Protein AF-A0A523WMG2-F1 (afdb_monomer)

pLDDT: mean 96.38, std 3.24, range [67.12, 98.81]

Nearest PDB structures (foldseek):
  2yxo-assembly1_B  TM=8.492E-01  e=4.532E-15  Thermus thermophilus
  4gyf-assembly1_A  TM=8.438E-01  e=9.012E-12  Lactococcus lactis subsp. lactis Il1403
  3dcp-assembly2_B  TM=7.959E-01  e=4.423E-10  Listeria monocytogenes serotype 4b str. H7858
  7jma-assembly1_A  TM=4.777E-01  e=1.625E-01  Me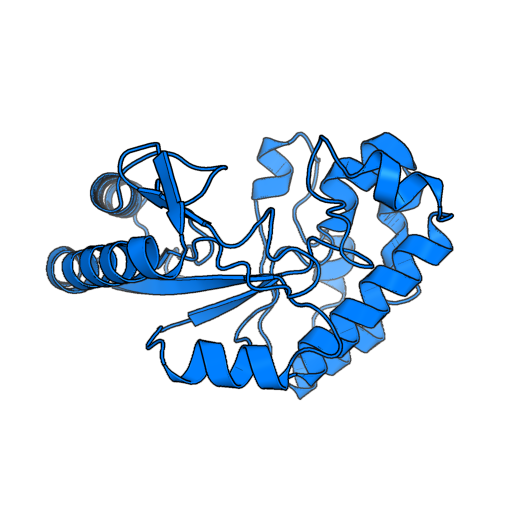thanothermobacter thermautotrophicus
  6y1x-assembly2_B  TM=4.225E-01  e=3.726E-01  Methanothrix thermoacetophila PT

Secondary structure (DSSP, 8-state):
---EEEEE--TTSTT--S-HHHHHHHHHHHT-SEEEEEEE----GGGTTTS-EEEETTEEEEHHHHHHHHHHHHHHHHHHHHTTT-EEEEEEEEE--TT-HHHHHHHHHT---SEEEEE--EETTEESSSTTTHHHHHTT--HHHHHHHHHHHHHHHHHTT--SEES-TTTTHHHHHHHHGGGGGGTTTTTHHHHHHHHHHTT-EE--BTHHHHTT-SS-BS-HHHHTT--

Radius of gyration: 17.49 Å; Cα contacts (8 Å, |Δi|>4): 383; chains: 1; bounding box: 43×38×43 Å

Structure (mmCIF, N/CA/C/O backbone):
data_AF-A0A523WMG2-F1
#
_entry.id   AF-A0A523WMG2-F1
#
loop_
_atom_site.group_PDB
_atom_site.id
_atom_site.type_symbol
_atom_site.label_atom_id
_atom_site.label_alt_id
_atom_site.label_comp_id
_atom_site.label_asym_id
_atom_site.label_entity_id
_atom_site.label_seq_id
_atom_site.pdbx_PDB_ins_code
_atom_site.Cartn_x
_atom_site.Cartn_y
_atom_site.Cartn_z
_atom_site.occupancy
_atom_site.B_iso_or_equiv
_atom_site.auth_seq_id
_atom_site.auth_comp_id
_atom_site.auth_asym_id
_atom_site.auth_atom_id
_atom_site.pdbx_PDB_model_num
ATOM 1 N N . MET A 1 1 ? -23.879 -7.488 -1.776 1.00 67.12 1 MET A N 1
ATOM 2 C CA . MET A 1 1 ? -22.437 -7.383 -1.505 1.00 67.12 1 MET A CA 1
ATOM 3 C C . MET A 1 1 ? -22.286 -6.140 -0.669 1.00 67.12 1 MET A C 1
ATOM 5 O O . MET A 1 1 ? -22.784 -5.100 -1.091 1.00 67.12 1 MET A O 1
ATOM 9 N N . ASP A 1 2 ? -21.757 -6.283 0.536 1.00 86.12 2 ASP A N 1
ATOM 10 C CA . ASP A 1 2 ? -21.517 -5.131 1.395 1.00 86.12 2 ASP A CA 1
ATOM 11 C C . ASP A 1 2 ? -20.395 -4.283 0.789 1.00 86.12 2 ASP A C 1
ATOM 13 O O . ASP A 1 2 ? -19.455 -4.819 0.200 1.00 86.12 2 ASP A O 1
ATOM 17 N N . LEU A 1 3 ? -20.540 -2.959 0.848 1.00 94.12 3 LEU A N 1
ATOM 18 C CA . LEU A 1 3 ? -19.530 -2.043 0.331 1.00 94.12 3 LEU A CA 1
ATOM 19 C C . LEU A 1 3 ? -18.452 -1.864 1.407 1.00 94.12 3 LEU A C 1
ATOM 21 O O . LEU A 1 3 ? -18.779 -1.513 2.544 1.00 94.12 3 LEU A O 1
ATOM 25 N N . ILE A 1 4 ? -17.195 -2.109 1.040 1.00 97.25 4 ILE A N 1
ATOM 26 C CA . ILE A 1 4 ? -16.041 -2.076 1.946 1.00 97.25 4 ILE A CA 1
ATOM 27 C C . ILE A 1 4 ? -14.886 -1.277 1.332 1.00 97.25 4 ILE A C 1
ATOM 29 O O . ILE A 1 4 ? -14.795 -1.178 0.106 1.00 97.25 4 ILE A O 1
ATOM 33 N N . ASP A 1 5 ? -14.011 -0.721 2.171 1.00 98.00 5 ASP A N 1
ATOM 34 C CA . ASP A 1 5 ? -12.810 0.009 1.740 1.00 98.00 5 ASP A CA 1
ATOM 35 C C . ASP A 1 5 ? -11.629 -0.289 2.675 1.00 98.00 5 ASP A C 1
ATOM 37 O O . ASP A 1 5 ? -11.667 0.042 3.857 1.00 98.00 5 ASP A O 1
ATOM 41 N N . TYR A 1 6 ? -10.597 -0.947 2.149 1.00 98.31 6 TYR A N 1
ATOM 42 C CA . TYR A 1 6 ? -9.465 -1.456 2.930 1.00 98.31 6 TYR A CA 1
ATOM 43 C C . TYR A 1 6 ? -8.170 -0.670 2.726 1.00 98.31 6 TYR A C 1
ATOM 45 O O . TYR A 1 6 ? -7.118 -1.113 3.178 1.00 98.31 6 TYR A O 1
ATOM 53 N N . HIS A 1 7 ? -8.230 0.473 2.039 1.00 98.25 7 HIS A N 1
ATOM 54 C CA . HIS A 1 7 ? -7.051 1.298 1.821 1.00 98.25 7 HIS A CA 1
ATOM 55 C C . HIS A 1 7 ? -7.358 2.776 2.073 1.00 98.25 7 HIS A C 1
ATOM 57 O O . HIS A 1 7 ? -7.507 3.588 1.152 1.00 98.25 7 HIS A O 1
ATOM 63 N N . ILE A 1 8 ? -7.425 3.133 3.358 1.00 98.19 8 ILE A N 1
ATOM 64 C CA . ILE A 1 8 ? -7.700 4.496 3.814 1.00 98.19 8 ILE A CA 1
ATOM 65 C C . ILE A 1 8 ? -6.540 5.016 4.655 1.00 98.19 8 ILE A C 1
ATOM 67 O O . ILE A 1 8 ? -6.187 4.453 5.690 1.00 98.19 8 ILE A O 1
ATOM 71 N N . HIS A 1 9 ? -6.023 6.174 4.256 1.00 97.50 9 HIS A N 1
ATOM 72 C CA . HIS A 1 9 ? -5.062 6.947 5.033 1.00 97.50 9 HIS A CA 1
ATOM 73 C C . HIS A 1 9 ? -5.803 8.050 5.805 1.00 97.50 9 HIS A C 1
ATOM 75 O O . HIS A 1 9 ? -6.356 8.956 5.172 1.00 97.50 9 HIS A O 1
ATOM 81 N N . PRO A 1 10 ? -5.855 8.006 7.151 1.00 96.50 10 PRO A N 1
ATOM 82 C CA . PRO A 1 10 ? -6.297 9.146 7.947 1.00 96.50 10 PRO A CA 1
ATOM 83 C C . PRO A 1 10 ? -5.183 10.206 8.005 1.00 96.50 10 PRO A C 1
ATOM 85 O O . PRO A 1 10 ? -4.117 10.037 7.417 1.00 96.50 10 PRO A O 1
ATOM 88 N N . GLY A 1 11 ? -5.379 11.298 8.748 1.00 97.31 11 GLY A N 1
ATOM 89 C CA . GLY A 1 11 ? -4.390 12.375 8.939 1.00 97.31 11 GLY A CA 1
ATOM 90 C C . GLY A 1 11 ? -3.072 11.978 9.626 1.00 97.31 11 GLY A C 1
ATOM 91 O O . GLY A 1 11 ? -2.357 12.861 10.091 1.00 97.31 11 GLY A O 1
ATOM 92 N N . TYR A 1 12 ? -2.776 10.678 9.686 1.00 97.75 12 TYR A N 1
ATOM 93 C CA . TYR A 1 12 ? -1.527 10.074 10.126 1.00 97.75 12 TYR A CA 1
ATOM 94 C C . TYR A 1 12 ? -0.497 9.887 8.995 1.00 97.75 12 TYR A C 1
ATOM 96 O O . TYR A 1 12 ? 0.673 9.625 9.264 1.00 97.75 12 TYR A O 1
ATOM 104 N N . SER A 1 13 ? -0.892 10.108 7.738 1.00 94.56 13 SER A N 1
ATOM 105 C CA . SER A 1 13 ? -0.004 10.066 6.570 1.00 94.56 13 SER A CA 1
ATOM 106 C C . SER A 1 13 ? 0.335 11.464 6.032 1.00 94.56 13 SER A C 1
ATOM 108 O O . SER A 1 13 ? -0.480 12.385 6.092 1.00 94.56 13 SER A O 1
ATOM 110 N N . LEU A 1 14 ? 1.522 11.614 5.425 1.00 93.50 14 LEU A N 1
ATOM 111 C CA . LEU A 1 14 ? 1.939 12.828 4.709 1.00 93.50 14 LEU A CA 1
ATOM 112 C C . LEU A 1 14 ? 1.026 13.164 3.517 1.00 93.50 14 LEU A C 1
ATOM 114 O O . LEU A 1 14 ? 0.905 14.332 3.143 1.00 93.50 14 LEU A O 1
ATOM 118 N N . ASP A 1 15 ? 0.418 12.155 2.892 1.00 91.44 15 ASP A N 1
ATOM 119 C CA . ASP A 1 15 ? -0.423 12.314 1.703 1.00 91.44 15 ASP A CA 1
ATOM 120 C C . ASP A 1 15 ? -1.930 12.363 2.002 1.00 91.44 15 ASP A C 1
ATOM 122 O O . ASP A 1 15 ? -2.743 12.393 1.072 1.00 91.44 15 ASP A O 1
ATOM 126 N N . ALA A 1 16 ? -2.301 12.455 3.283 1.00 94.12 16 ALA A N 1
ATOM 127 C CA . ALA A 1 16 ? -3.684 12.475 3.732 1.00 94.12 16 ALA A CA 1
ATOM 128 C C . ALA A 1 16 ? -3.966 13.561 4.779 1.00 94.12 16 ALA A C 1
ATOM 130 O O . ALA A 1 16 ? -3.085 14.128 5.418 1.00 94.12 16 ALA A O 1
ATOM 131 N N . THR A 1 17 ? -5.251 13.874 4.938 1.00 94.31 17 THR A N 1
ATOM 132 C CA . THR A 1 17 ? -5.767 14.778 5.974 1.00 94.31 17 THR A CA 1
ATOM 133 C C . THR A 1 17 ? -7.112 14.251 6.468 1.00 94.31 17 THR A C 1
ATOM 135 O O . THR A 1 17 ? -7.743 13.436 5.797 1.00 94.31 17 THR A O 1
ATOM 138 N N . GLY A 1 18 ? -7.572 14.751 7.615 1.00 95.75 18 GLY A N 1
ATOM 139 C CA . GLY A 1 18 ? -8.857 14.373 8.208 1.00 95.75 18 GLY A CA 1
ATOM 140 C C . GLY A 1 18 ? -8.708 13.393 9.371 1.00 95.75 18 GLY A C 1
ATOM 141 O O . GLY A 1 18 ? -7.763 12.611 9.429 1.00 95.75 18 GLY A O 1
ATOM 142 N N . SER A 1 19 ? -9.632 13.465 10.326 1.00 97.75 19 SER A N 1
ATOM 143 C CA . SER A 1 19 ? -9.626 12.591 11.501 1.00 97.75 19 SER A CA 1
ATOM 144 C C . SER A 1 19 ? -10.250 11.232 11.191 1.00 97.75 19 SER A C 1
ATOM 146 O O . SER A 1 19 ? -11.123 11.124 10.328 1.00 97.75 19 SER A O 1
ATOM 148 N N . ILE A 1 20 ? -9.864 10.209 11.956 1.00 98.38 20 ILE A N 1
ATOM 149 C CA . ILE A 1 20 ? -10.506 8.885 11.935 1.00 98.38 20 ILE A CA 1
ATOM 150 C C . ILE A 1 20 ? -12.029 9.018 12.099 1.00 98.38 20 ILE A C 1
ATOM 152 O O . ILE A 1 20 ? -12.789 8.422 11.340 1.00 98.38 20 ILE A O 1
ATOM 156 N N . GLU A 1 21 ? -12.487 9.883 13.013 1.00 98.25 21 GLU A N 1
ATOM 157 C CA . GLU A 1 21 ? -13.915 10.155 13.212 1.00 98.25 21 GLU A CA 1
ATOM 158 C C . GLU A 1 21 ? -14.591 10.664 11.930 1.00 98.25 21 GLU A C 1
ATOM 160 O O . GLU A 1 21 ? -15.661 10.178 11.565 1.00 98.25 21 GLU A O 1
ATOM 165 N N . ALA A 1 22 ? -13.966 11.606 11.217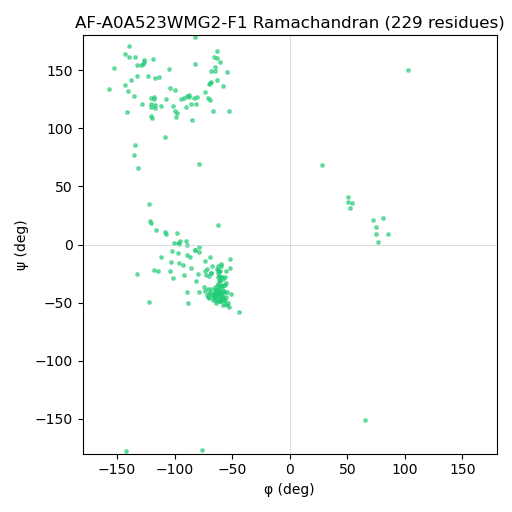 1.00 98.25 22 ALA A N 1
ATOM 166 C CA . ALA A 1 22 ? -14.518 12.148 9.980 1.00 98.25 22 ALA A CA 1
ATOM 167 C C . ALA A 1 22 ? -14.642 11.073 8.888 1.00 98.25 22 ALA A C 1
ATOM 169 O O . ALA A 1 22 ? -15.666 11.021 8.203 1.00 98.25 22 ALA A O 1
ATOM 170 N N . PHE A 1 23 ? -13.644 10.192 8.762 1.00 98.50 23 PHE A N 1
ATOM 171 C CA . PHE A 1 23 ? -13.698 9.059 7.835 1.00 98.50 23 PHE A CA 1
ATOM 172 C C . PHE A 1 23 ? -14.811 8.070 8.197 1.00 98.50 23 PHE A C 1
ATOM 174 O O . PHE A 1 23 ? -15.587 7.700 7.318 1.00 98.50 23 PHE A O 1
ATOM 181 N N . CYS A 1 24 ? -14.965 7.700 9.472 1.00 98.69 24 CYS A N 1
ATOM 182 C CA . CYS A 1 24 ? -16.042 6.805 9.905 1.00 98.69 24 CYS A CA 1
ATOM 183 C C . CYS A 1 24 ? -17.439 7.400 9.648 1.00 98.69 24 CYS A C 1
ATOM 185 O O . CYS A 1 24 ? -18.338 6.713 9.162 1.00 98.69 24 CYS A O 1
ATOM 187 N N . GLN A 1 25 ? -17.630 8.696 9.920 1.00 98.38 25 GLN A N 1
ATOM 188 C CA . GLN A 1 25 ? -18.893 9.383 9.625 1.00 98.38 25 GLN A CA 1
ATOM 189 C C . GLN A 1 25 ? -19.192 9.413 8.124 1.00 98.38 25 GLN A C 1
ATOM 191 O O . GLN A 1 25 ? -20.340 9.240 7.713 1.00 98.38 25 GLN A O 1
ATOM 196 N N . GLU A 1 26 ? -18.177 9.631 7.288 1.00 98.31 26 GLU A N 1
ATOM 197 C CA . GLU A 1 26 ? -18.346 9.589 5.837 1.00 98.31 26 GLU A CA 1
ATOM 198 C C . GLU A 1 26 ? -18.640 8.168 5.340 1.00 98.31 26 GLU A C 1
ATOM 200 O O . GLU A 1 26 ? -19.497 7.989 4.476 1.00 98.31 26 GLU A O 1
ATOM 205 N N . ALA A 1 27 ? -18.008 7.151 5.927 1.00 98.25 27 ALA A N 1
ATOM 206 C CA . ALA A 1 27 ? -18.261 5.753 5.607 1.00 98.25 27 ALA A CA 1
ATOM 207 C C . ALA A 1 27 ? -19.724 5.363 5.867 1.00 98.25 27 ALA A C 1
ATOM 209 O O . ALA A 1 27 ? -20.386 4.835 4.969 1.00 98.25 27 ALA A O 1
ATOM 210 N N . LEU A 1 28 ? -20.270 5.734 7.031 1.00 98.00 28 LEU A N 1
ATOM 211 C CA . LEU A 1 28 ? -21.689 5.549 7.350 1.00 98.00 28 LEU A CA 1
ATOM 212 C C . LEU A 1 28 ? -22.608 6.242 6.335 1.00 98.00 28 LEU A C 1
ATOM 214 O O . LEU A 1 28 ? -23.559 5.633 5.846 1.00 98.00 28 LEU A O 1
ATOM 218 N N . LYS A 1 29 ? -22.313 7.497 5.964 1.00 97.94 29 LYS A N 1
ATOM 219 C CA . LYS A 1 29 ? -23.099 8.244 4.960 1.00 97.94 29 LYS A CA 1
ATOM 220 C C . LYS A 1 29 ? -23.080 7.579 3.587 1.00 97.94 29 LYS A C 1
ATOM 222 O O . LYS A 1 29 ? -24.086 7.615 2.881 1.00 97.94 29 LYS A O 1
ATOM 227 N N . LYS A 1 30 ? -21.948 6.986 3.202 1.00 97.00 30 LYS A N 1
ATOM 228 C CA . LYS A 1 30 ? -21.797 6.237 1.947 1.00 97.00 30 LYS A CA 1
ATOM 229 C C . LYS A 1 30 ? -22.382 4.823 2.012 1.00 97.00 30 LYS A C 1
ATOM 231 O O . LYS A 1 30 ? -22.426 4.151 0.986 1.00 97.00 30 LYS A O 1
ATOM 236 N N . GLY A 1 31 ? -22.838 4.380 3.185 1.00 96.94 31 GLY A N 1
ATOM 237 C CA . GLY A 1 31 ? -23.370 3.037 3.393 1.00 96.94 31 GLY A CA 1
ATOM 238 C C . GLY A 1 31 ? -22.301 1.942 3.392 1.00 96.94 31 GLY A C 1
ATOM 239 O O . GLY A 1 31 ? -22.644 0.783 3.153 1.00 96.94 31 GLY A O 1
ATOM 240 N N . LEU A 1 32 ? -21.031 2.292 3.644 1.00 98.12 32 LEU A N 1
ATOM 241 C CA . LEU A 1 32 ? -19.967 1.313 3.868 1.00 98.12 32 LEU A CA 1
ATOM 242 C C . LEU A 1 32 ? -20.270 0.504 5.132 1.00 98.12 32 LEU A C 1
ATOM 244 O O . LEU A 1 32 ? -20.774 1.043 6.119 1.00 98.12 32 LEU A O 1
ATOM 248 N N . LYS A 1 33 ? -19.976 -0.795 5.083 1.00 97.88 33 LYS A N 1
ATOM 249 C CA . LYS A 1 33 ? -20.165 -1.719 6.211 1.00 97.88 33 LYS A CA 1
ATOM 250 C C . LYS A 1 33 ? -18.879 -2.029 6.943 1.00 97.88 33 LYS A C 1
ATOM 252 O O . LYS A 1 33 ? -18.924 -2.269 8.145 1.00 97.88 33 LYS A O 1
ATOM 257 N N . GLU A 1 34 ? -17.760 -1.971 6.236 1.00 98.50 34 GLU A N 1
ATOM 258 C CA . GLU A 1 34 ? -16.446 -2.217 6.802 1.00 98.50 34 GLU A CA 1
ATOM 259 C C . GLU A 1 34 ? -15.413 -1.291 6.167 1.00 98.50 34 GLU A C 1
ATOM 261 O O . GLU A 1 34 ? -15.431 -1.065 4.954 1.00 98.50 34 GLU A O 1
ATOM 266 N N . ILE A 1 35 ? -14.534 -0.737 6.996 1.00 98.69 35 ILE A N 1
ATOM 267 C CA . ILE A 1 35 ? -13.396 0.061 6.551 1.00 98.69 35 ILE A CA 1
ATOM 268 C C . ILE A 1 35 ? -12.122 -0.371 7.268 1.00 98.69 35 ILE A C 1
ATOM 270 O O . ILE A 1 35 ? -12.173 -0.690 8.452 1.00 98.69 35 ILE A O 1
ATOM 274 N N . CYS A 1 36 ? -10.980 -0.323 6.587 1.00 98.75 36 CYS A N 1
ATOM 275 C CA . CYS A 1 36 ? -9.664 -0.493 7.197 1.00 98.75 36 CYS A CA 1
ATOM 276 C C . CYS A 1 36 ? -8.839 0.777 7.018 1.00 98.75 36 CYS A C 1
ATOM 278 O O . CYS A 1 36 ? -8.648 1.258 5.898 1.00 98.75 36 CYS A O 1
ATOM 280 N N . PHE A 1 37 ? -8.346 1.321 8.129 1.00 98.81 37 PHE A N 1
ATOM 281 C CA . PHE A 1 37 ? -7.296 2.327 8.063 1.00 98.81 37 PHE A CA 1
ATOM 282 C C . PHE A 1 37 ? -5.966 1.607 7.869 1.00 98.81 37 PHE A C 1
ATOM 284 O O . PHE A 1 37 ? -5.640 0.740 8.667 1.00 98.81 37 PHE A O 1
ATOM 291 N N . THR A 1 38 ? -5.204 1.988 6.850 1.00 98.50 38 THR A N 1
ATOM 292 C CA . THR A 1 38 ? -3.901 1.403 6.505 1.00 98.50 38 THR A CA 1
ATOM 293 C C . THR A 1 38 ? -2.906 2.533 6.273 1.00 98.50 38 THR A C 1
ATOM 295 O O . THR A 1 38 ? -2.490 2.788 5.147 1.00 98.50 38 THR A O 1
ATOM 298 N N . THR A 1 39 ? -2.594 3.288 7.330 1.00 97.56 39 THR A N 1
ATOM 299 C CA . THR A 1 39 ? -1.626 4.393 7.217 1.00 97.56 39 THR A CA 1
ATOM 300 C C . THR A 1 39 ? -0.234 3.853 6.882 1.00 97.56 39 THR A C 1
ATOM 302 O O . THR A 1 39 ? 0.077 2.719 7.256 1.00 97.56 39 THR A O 1
ATOM 305 N N . HIS A 1 40 ? 0.605 4.658 6.222 1.00 97.69 40 HIS A N 1
ATOM 306 C CA . HIS A 1 40 ? 1.990 4.261 5.932 1.00 97.69 40 HIS A CA 1
ATOM 307 C C . HIS A 1 40 ? 2.766 3.928 7.209 1.00 97.69 40 HIS A C 1
ATOM 309 O O . HIS A 1 40 ? 2.698 4.654 8.208 1.00 97.69 40 HIS A O 1
ATOM 315 N N . PHE A 1 41 ? 3.525 2.841 7.140 1.00 97.19 41 PHE A N 1
ATOM 316 C CA . PHE A 1 41 ? 4.481 2.392 8.138 1.00 97.19 41 PHE A CA 1
ATOM 317 C C . PHE A 1 41 ? 5.776 1.984 7.432 1.00 97.19 41 PHE A C 1
ATOM 319 O O . PHE A 1 41 ? 5.993 0.821 7.088 1.00 97.19 41 PHE A O 1
ATOM 326 N N . ASP A 1 42 ? 6.630 2.976 7.194 1.00 94.69 42 ASP A N 1
ATOM 327 C CA . ASP A 1 42 ? 7.834 2.820 6.384 1.00 94.69 42 ASP A CA 1
ATOM 328 C C . ASP A 1 42 ? 9.072 2.616 7.257 1.00 94.69 42 ASP A C 1
ATOM 330 O O . ASP A 1 42 ? 9.569 3.536 7.914 1.00 94.69 42 ASP A O 1
ATOM 334 N N . THR A 1 43 ? 9.609 1.397 7.238 1.00 93.75 43 THR A N 1
ATOM 335 C CA . THR A 1 43 ? 10.789 1.022 8.031 1.00 93.75 43 THR A CA 1
ATOM 336 C C . THR A 1 43 ? 11.958 0.531 7.183 1.00 93.75 43 THR A C 1
ATOM 338 O O . THR A 1 43 ? 12.866 -0.092 7.726 1.00 93.75 43 THR A O 1
ATOM 341 N N . ASP A 1 44 ? 11.986 0.817 5.871 1.00 94.12 44 ASP A N 1
ATOM 342 C CA . ASP A 1 44 ? 13.114 0.453 4.998 1.00 94.12 44 ASP A CA 1
ATOM 343 C C . ASP A 1 44 ? 14.440 0.978 5.597 1.00 94.12 44 ASP A C 1
ATOM 345 O O . ASP A 1 44 ? 14.666 2.199 5.647 1.00 94.12 44 ASP A O 1
ATOM 349 N N . PRO A 1 45 ? 15.377 0.094 5.999 1.00 92.75 45 PRO A N 1
ATOM 350 C CA . PRO A 1 45 ? 16.630 0.508 6.632 1.00 92.75 45 PRO A CA 1
ATOM 351 C C . PRO A 1 45 ? 17.496 1.417 5.748 1.00 92.75 45 PRO A C 1
ATOM 353 O O . PRO A 1 45 ? 18.299 2.217 6.247 1.00 92.75 45 PRO A O 1
ATOM 356 N N . ARG A 1 46 ? 17.311 1.358 4.422 1.00 95.00 46 ARG A N 1
ATOM 357 C CA . ARG A 1 46 ? 17.982 2.228 3.440 1.00 95.00 46 ARG A CA 1
ATOM 358 C C . ARG A 1 46 ? 17.456 3.664 3.491 1.00 95.00 46 ARG A C 1
ATOM 360 O O . ARG A 1 46 ? 18.161 4.581 3.065 1.00 95.00 46 ARG A O 1
ATOM 367 N N . ARG A 1 47 ? 16.254 3.869 4.036 1.00 94.75 47 ARG A N 1
ATOM 368 C CA . ARG A 1 47 ? 15.528 5.148 4.096 1.00 94.75 47 ARG A CA 1
ATOM 369 C C . ARG A 1 47 ? 15.294 5.656 5.520 1.00 94.75 47 ARG A C 1
ATOM 371 O O . ARG A 1 47 ? 14.640 6.677 5.706 1.00 94.75 47 ARG A O 1
ATOM 378 N N . LYS A 1 48 ? 15.966 5.071 6.518 1.00 93.31 48 LYS A N 1
ATOM 379 C CA . LYS A 1 48 ? 15.873 5.407 7.957 1.00 93.31 48 LYS A CA 1
ATOM 380 C C . LYS A 1 48 ?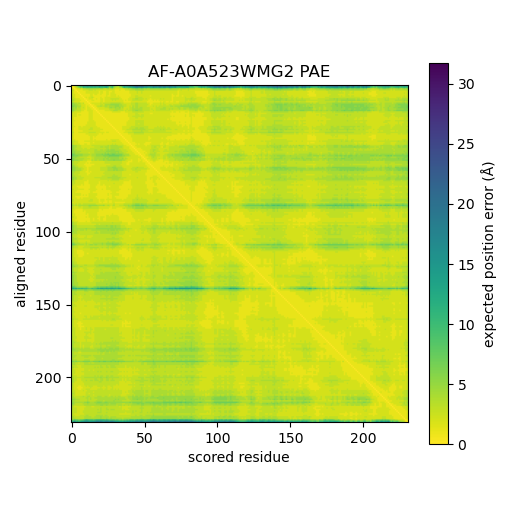 16.059 6.878 8.372 1.00 93.31 48 LYS A C 1
ATOM 382 O O . LYS A 1 48 ? 15.863 7.219 9.529 1.00 93.31 48 LYS A O 1
ATOM 387 N N . LYS A 1 49 ? 16.545 7.747 7.481 1.00 92.75 49 LYS A N 1
ATOM 388 C CA . LYS A 1 49 ? 16.714 9.193 7.741 1.00 92.75 49 LYS A CA 1
ATOM 389 C C . LYS A 1 49 ? 15.624 10.054 7.100 1.00 92.75 49 LYS A C 1
ATOM 391 O O . LYS A 1 49 ? 15.673 11.271 7.247 1.00 92.75 49 LYS A O 1
ATOM 396 N N . ILE A 1 50 ? 14.743 9.443 6.316 1.00 92.75 50 ILE A N 1
ATOM 397 C CA . ILE A 1 50 ? 13.800 10.128 5.433 1.00 92.75 50 ILE A CA 1
ATOM 398 C C . ILE A 1 50 ? 12.376 9.714 5.786 1.00 92.75 50 ILE A C 1
ATOM 400 O O . ILE A 1 50 ? 11.549 10.594 5.989 1.00 92.75 50 ILE A O 1
ATOM 404 N N . ASP A 1 51 ? 12.128 8.410 5.901 1.00 93.94 51 ASP A N 1
ATOM 405 C CA . ASP A 1 51 ? 10.774 7.855 5.914 1.00 93.94 51 ASP A CA 1
ATOM 406 C C . ASP A 1 51 ? 10.209 7.399 7.271 1.00 93.94 51 ASP A C 1
ATOM 408 O O . ASP A 1 51 ? 8.987 7.385 7.364 1.00 93.94 51 ASP A O 1
ATOM 412 N N . PRO A 1 52 ? 10.984 7.063 8.333 1.00 94.31 52 PRO A N 1
ATOM 413 C CA . PRO A 1 52 ? 10.393 6.513 9.555 1.00 94.31 52 PRO A CA 1
ATOM 414 C C . PRO A 1 52 ? 9.766 7.616 10.420 1.00 94.31 52 PRO A C 1
ATOM 416 O O . PRO A 1 52 ? 10.254 7.962 11.499 1.00 94.31 52 PRO A O 1
ATOM 419 N N . PHE A 1 53 ? 8.669 8.185 9.933 1.00 96.50 53 PHE A N 1
ATOM 420 C CA . PHE A 1 53 ? 7.854 9.172 10.615 1.00 96.50 53 PHE A CA 1
ATOM 421 C C . PHE A 1 53 ? 6.363 8.905 10.382 1.00 96.50 53 PHE A C 1
ATOM 423 O O . PHE A 1 53 ? 5.961 8.251 9.426 1.00 96.50 53 PHE A O 1
ATOM 430 N N . MET A 1 54 ? 5.533 9.484 11.241 1.00 97.19 54 MET A N 1
ATOM 431 C CA . MET A 1 54 ? 4.084 9.568 11.074 1.00 97.19 54 MET A CA 1
ATOM 432 C C . MET A 1 54 ? 3.652 11.029 11.212 1.00 97.19 54 MET A C 1
ATOM 434 O O . MET A 1 54 ? 4.377 11.847 11.788 1.00 97.19 54 MET A O 1
ATOM 438 N N . ILE A 1 55 ? 2.484 11.384 10.684 1.00 97.88 55 ILE A N 1
ATOM 439 C CA . ILE A 1 55 ? 1.882 12.690 10.953 1.00 97.88 55 ILE A CA 1
ATOM 440 C C . ILE A 1 55 ? 1.043 12.602 12.226 1.00 97.88 55 ILE A C 1
ATOM 442 O O . ILE A 1 55 ? 0.192 11.737 12.361 1.00 97.88 55 ILE A O 1
ATOM 446 N N . VAL A 1 56 ? 1.260 13.506 13.173 1.00 96.69 56 VAL A N 1
ATOM 447 C CA . VAL A 1 56 ? 0.410 13.663 14.358 1.00 96.69 56 VAL A CA 1
ATOM 448 C C . VAL A 1 56 ? 0.167 15.147 14.558 1.00 96.69 56 VAL A C 1
ATOM 450 O O . VAL A 1 56 ? 1.109 15.941 14.538 1.00 96.69 56 VAL A O 1
ATOM 453 N N . ASP A 1 57 ? -1.100 15.543 14.678 1.00 94.12 57 ASP A N 1
ATOM 454 C CA . ASP A 1 57 ? -1.506 16.950 14.804 1.00 94.12 57 ASP A CA 1
ATOM 455 C C . ASP A 1 57 ? -0.885 17.859 13.718 1.00 94.12 57 ASP A C 1
ATOM 457 O O . ASP A 1 57 ? -0.489 19.003 13.962 1.00 94.12 57 ASP A O 1
ATOM 461 N N . GLY A 1 58 ? -0.761 17.326 12.495 1.00 94.38 58 GLY A N 1
ATOM 462 C CA . GLY A 1 58 ? -0.188 18.027 11.343 1.00 94.38 58 GLY A CA 1
ATOM 463 C C . GLY A 1 58 ? 1.338 18.174 11.363 1.00 94.38 58 GLY A C 1
ATOM 464 O O . GLY A 1 58 ? 1.876 18.990 10.612 1.00 94.38 58 GLY A O 1
ATOM 465 N N . ARG A 1 59 ? 2.052 17.423 12.210 1.00 96.06 59 ARG A N 1
ATOM 466 C CA . ARG A 1 59 ? 3.519 17.452 12.321 1.00 96.06 59 ARG A CA 1
ATOM 467 C C . ARG A 1 59 ? 4.116 16.072 12.103 1.00 96.06 59 ARG A C 1
ATOM 469 O O . ARG A 1 59 ? 3.542 15.085 12.536 1.00 96.06 59 ARG A O 1
ATOM 476 N N . GLN A 1 60 ? 5.291 16.024 11.481 1.00 97.25 60 GLN A N 1
ATOM 477 C CA . GLN A 1 60 ? 6.087 14.801 11.420 1.00 97.25 60 GLN A CA 1
ATOM 478 C C . GLN A 1 60 ? 6.670 14.497 12.802 1.00 97.25 60 GLN A C 1
ATOM 480 O O . GLN A 1 60 ? 7.336 15.351 13.391 1.00 97.25 60 GLN A O 1
ATOM 485 N N . VAL A 1 61 ? 6.428 13.285 13.287 1.00 97.62 61 VAL A N 1
ATOM 486 C CA . VAL A 1 61 ? 7.012 12.724 14.511 1.00 97.62 61 VAL A CA 1
ATOM 487 C C . VAL A 1 61 ? 7.608 11.348 14.198 1.00 97.62 61 VAL A C 1
ATOM 489 O O . VAL A 1 61 ? 7.150 10.718 13.243 1.00 97.62 61 VAL A O 1
ATOM 492 N N . PRO A 1 62 ? 8.609 10.859 14.950 1.00 97.12 62 PRO A N 1
ATOM 493 C CA . PRO A 1 62 ? 9.125 9.501 14.774 1.00 97.12 62 PRO A CA 1
ATOM 494 C C . PRO A 1 62 ? 8.018 8.441 14.865 1.00 97.12 62 PRO A C 1
ATOM 496 O O . PRO A 1 62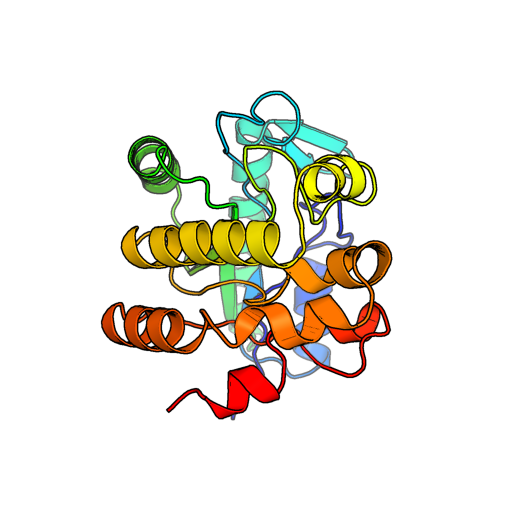 ? 7.048 8.621 15.609 1.00 97.12 62 PRO A O 1
ATOM 499 N N . LEU A 1 63 ? 8.162 7.330 14.132 1.00 96.00 63 LEU A N 1
ATOM 500 C CA . LEU A 1 63 ? 7.171 6.242 14.145 1.00 96.00 63 LEU A CA 1
ATOM 501 C C . LEU A 1 63 ? 6.893 5.733 15.563 1.00 96.00 63 LEU A C 1
ATOM 503 O O . LEU A 1 63 ? 5.732 5.521 15.903 1.00 96.00 63 LEU A O 1
ATOM 507 N N . GLU A 1 64 ? 7.917 5.601 16.410 1.00 94.44 64 GLU A N 1
ATOM 508 C CA . GLU A 1 64 ? 7.751 5.137 17.792 1.00 94.44 64 GLU A CA 1
ATOM 509 C C . GLU A 1 64 ? 6.877 6.062 18.659 1.00 94.44 64 GLU A C 1
ATOM 511 O O . GLU A 1 64 ? 6.267 5.605 19.625 1.00 94.44 64 GLU A O 1
ATOM 516 N N . GLU A 1 65 ? 6.786 7.349 18.312 1.00 96.06 65 GLU A N 1
ATOM 517 C CA . GLU A 1 65 ? 5.934 8.324 18.998 1.00 96.06 65 GLU A CA 1
ATOM 518 C C . GLU A 1 65 ? 4.525 8.369 18.390 1.00 96.06 65 GLU A C 1
ATOM 520 O O . GLU A 1 65 ? 3.530 8.469 19.113 1.00 96.06 65 GLU A O 1
ATOM 525 N N . GLY A 1 66 ? 4.431 8.305 17.058 1.00 97.56 66 GLY A N 1
ATOM 526 C CA . GLY A 1 66 ? 3.166 8.444 16.338 1.00 97.56 66 GLY A CA 1
ATOM 527 C C . GLY A 1 66 ? 2.305 7.184 16.338 1.00 97.56 66 GLY A C 1
ATOM 528 O O . GLY A 1 66 ? 1.093 7.270 16.550 1.00 97.56 66 GLY A O 1
ATOM 529 N N . LEU A 1 67 ? 2.926 6.014 16.166 1.00 97.88 67 LEU A N 1
ATOM 530 C CA . LEU A 1 67 ? 2.222 4.741 16.032 1.00 97.88 67 LEU A CA 1
ATOM 531 C C . LEU A 1 67 ? 1.299 4.451 17.230 1.00 97.88 67 LEU A C 1
ATOM 533 O O . LEU A 1 67 ? 0.128 4.164 16.987 1.00 97.88 67 LEU A O 1
ATOM 537 N N . PRO A 1 68 ? 1.719 4.586 18.508 1.00 97.88 68 PRO A N 1
ATOM 538 C CA . PRO A 1 68 ? 0.826 4.320 19.637 1.00 97.88 68 PRO A CA 1
ATOM 539 C C . PRO A 1 68 ? -0.463 5.153 19.614 1.00 97.88 68 PRO A C 1
ATOM 541 O O . PRO A 1 68 ? -1.521 4.648 19.990 1.00 97.88 68 PRO A O 1
ATOM 544 N N . ARG A 1 69 ? -0.394 6.406 19.138 1.00 97.94 69 ARG A N 1
ATOM 545 C CA . ARG A 1 69 ? -1.567 7.288 19.034 1.00 97.94 69 ARG A CA 1
ATOM 546 C C . ARG A 1 69 ? -2.525 6.820 17.950 1.00 97.94 69 ARG A C 1
ATOM 548 O O . ARG A 1 69 ? -3.716 6.682 18.214 1.00 97.94 69 ARG A O 1
ATOM 555 N N . TYR A 1 70 ? -1.985 6.493 16.778 1.00 98.50 70 TYR A N 1
ATOM 556 C CA . TYR A 1 70 ? -2.756 5.923 15.680 1.00 98.50 70 TYR A CA 1
ATOM 557 C C . TYR A 1 70 ? -3.483 4.639 16.105 1.00 98.50 70 TYR A C 1
ATOM 559 O O . TYR A 1 70 ? -4.704 4.545 15.963 1.00 98.50 70 TYR A O 1
ATOM 567 N N . LEU A 1 71 ? -2.758 3.682 16.701 1.00 98.44 71 LEU A N 1
ATOM 568 C CA . LEU A 1 71 ? -3.338 2.415 17.162 1.00 98.44 71 LEU A CA 1
ATOM 569 C C . LEU A 1 71 ? -4.455 2.655 18.188 1.00 98.44 71 LEU A C 1
ATOM 571 O O . LEU A 1 71 ? -5.504 2.011 18.127 1.00 98.44 71 LEU A O 1
ATOM 575 N N . GLN A 1 72 ? -4.245 3.577 19.133 1.00 98.25 72 GLN A N 1
ATOM 576 C CA . GLN A 1 72 ? -5.242 3.906 20.148 1.00 98.25 72 GLN A CA 1
ATOM 577 C C . GLN A 1 72 ? -6.511 4.508 19.528 1.00 98.25 72 GLN A C 1
ATOM 579 O O . GLN A 1 72 ? -7.608 4.034 19.830 1.00 98.25 72 GLN A O 1
ATOM 584 N N . GLU A 1 73 ? -6.379 5.518 18.666 1.00 98.44 73 GLU A N 1
ATOM 585 C CA . GLU A 1 73 ? -7.532 6.196 18.064 1.00 98.44 73 GLU A CA 1
ATOM 586 C C . GLU A 1 73 ? -8.351 5.267 17.165 1.00 98.44 73 GLU A C 1
ATOM 588 O O . GLU A 1 73 ? -9.584 5.302 17.204 1.00 98.44 73 GLU A O 1
ATOM 593 N N . VAL A 1 74 ? -7.700 4.391 16.391 1.00 98.62 74 VAL A N 1
ATOM 594 C CA . VAL A 1 74 ? -8.437 3.402 15.596 1.00 98.62 74 VAL A CA 1
ATOM 595 C C . VAL A 1 74 ? -9.161 2.425 16.520 1.00 98.62 74 VAL A C 1
ATOM 597 O O . VAL A 1 74 ? -10.354 2.214 16.328 1.00 98.62 74 VAL A O 1
ATOM 600 N N . LYS A 1 75 ? -8.517 1.898 17.574 1.00 98.38 75 LYS A N 1
ATOM 601 C CA . LYS A 1 75 ? -9.171 1.001 18.552 1.00 98.38 75 LYS A CA 1
ATOM 602 C C . LYS A 1 75 ? -10.364 1.662 19.252 1.00 98.38 75 LYS A C 1
ATOM 604 O O . LYS A 1 75 ? -11.356 0.999 19.559 1.00 98.38 75 LYS A O 1
ATOM 609 N N . GLU A 1 76 ? -10.292 2.961 19.530 1.00 98.31 76 GLU A N 1
ATOM 610 C CA . GLU A 1 76 ? -11.429 3.741 20.035 1.00 98.31 76 GLU A CA 1
ATOM 611 C C . GLU A 1 76 ? -12.557 3.840 19.002 1.00 98.31 76 GLU A C 1
ATOM 613 O O . GLU A 1 76 ? -13.725 3.645 19.350 1.00 98.31 76 GLU A O 1
ATOM 618 N N . ALA A 1 77 ? -12.220 4.068 17.731 1.00 98.44 77 ALA A N 1
ATOM 619 C CA . ALA A 1 77 ? -13.188 4.075 16.644 1.00 98.44 77 ALA A CA 1
ATOM 620 C C . ALA A 1 77 ? -13.849 2.703 16.435 1.00 98.44 77 ALA A C 1
ATOM 622 O O . ALA A 1 77 ? -15.064 2.664 16.258 1.00 98.44 77 ALA A O 1
ATOM 623 N N . GLN A 1 78 ? -13.107 1.593 16.538 1.00 98.50 78 GLN A N 1
ATOM 624 C CA . GLN A 1 78 ? -13.667 0.234 16.470 1.00 98.50 78 GLN A CA 1
ATOM 625 C C . GLN A 1 78 ? -14.822 0.066 17.458 1.00 98.50 78 GLN A C 1
ATOM 627 O O . GLN A 1 78 ? -15.943 -0.229 17.053 1.00 98.50 78 GLN A O 1
ATOM 632 N N . ARG A 1 79 ? -14.578 0.375 18.739 1.00 97.62 79 ARG A N 1
ATOM 633 C CA . ARG A 1 79 ? -15.600 0.269 19.792 1.00 97.62 79 ARG A CA 1
ATOM 634 C C . ARG A 1 79 ? -16.790 1.195 19.555 1.00 97.62 79 ARG A C 1
ATOM 636 O O . ARG A 1 79 ? -17.927 0.817 19.807 1.00 97.62 79 ARG A O 1
ATOM 643 N N . ARG A 1 80 ? -16.536 2.428 19.113 1.00 97.94 80 ARG A N 1
ATOM 644 C CA . ARG A 1 80 ? -17.580 3.452 18.981 1.00 97.94 80 ARG A CA 1
ATOM 645 C C . ARG A 1 80 ? -18.503 3.222 17.784 1.00 97.94 80 ARG A C 1
ATOM 647 O O . ARG A 1 80 ? -19.682 3.553 17.865 1.00 97.94 80 ARG A O 1
ATOM 654 N N . TYR A 1 81 ? -17.967 2.735 16.670 1.00 98.19 81 TYR A N 1
ATOM 655 C CA . TYR A 1 81 ? -18.699 2.663 15.404 1.00 98.19 81 TYR A CA 1
ATOM 656 C C . TYR A 1 81 ? -19.353 1.305 15.139 1.00 98.19 81 TYR A C 1
ATOM 658 O O . TYR A 1 81 ? -20.291 1.249 14.340 1.00 98.19 81 TYR A O 1
ATOM 666 N N . GLU A 1 82 ? -18.951 0.253 15.856 1.00 96.00 82 GLU A N 1
ATOM 667 C CA . GLU A 1 82 ? -19.578 -1.069 15.763 1.00 96.00 82 GLU A CA 1
ATOM 668 C C . GLU A 1 82 ? -21.083 -1.006 16.080 1.00 96.00 82 GLU A C 1
ATOM 670 O O . GLU A 1 82 ? -21.907 -1.451 15.279 1.00 96.00 82 GLU A O 1
ATOM 675 N N . GLU A 1 83 ? -21.470 -0.338 17.174 1.00 94.00 83 GLU A N 1
ATOM 676 C CA . GLU A 1 83 ? -22.883 -0.136 17.547 1.00 94.00 83 GLU A CA 1
ATOM 677 C C . GLU A 1 83 ? -23.665 0.704 16.520 1.00 94.00 83 GLU A C 1
ATOM 679 O O . GLU A 1 83 ? -24.894 0.640 16.449 1.00 94.00 83 GLU A O 1
ATOM 684 N N . MET A 1 84 ? -22.958 1.484 15.697 1.00 96.44 84 MET A N 1
ATOM 685 C CA . MET A 1 84 ? -23.530 2.300 14.623 1.00 96.44 84 MET A CA 1
ATOM 686 C C . MET A 1 84 ? -23.612 1.543 13.286 1.00 96.44 84 MET A C 1
ATOM 688 O O . MET A 1 84 ? -24.047 2.115 12.284 1.00 96.44 84 MET A O 1
ATOM 692 N N . GLY A 1 85 ? -23.223 0.263 13.259 1.00 96.06 85 GLY A N 1
ATOM 693 C CA . GLY A 1 85 ? -23.292 -0.600 12.081 1.00 96.06 85 GLY A CA 1
ATOM 694 C C . GLY A 1 85 ? -22.140 -0.422 11.089 1.00 96.06 85 GLY A C 1
ATOM 695 O O . GLY A 1 85 ? -22.325 -0.739 9.911 1.00 96.06 85 GLY A O 1
ATOM 696 N N . LEU A 1 86 ? -20.990 0.088 11.545 1.00 98.50 86 LEU A N 1
ATOM 697 C CA . LEU A 1 86 ? -19.748 0.171 10.774 1.00 98.50 86 LEU A CA 1
ATOM 698 C C . LEU A 1 86 ? -18.638 -0.604 11.490 1.00 98.50 86 LEU A C 1
ATOM 700 O O . LEU A 1 86 ? -18.227 -0.241 12.590 1.00 98.50 86 LEU A O 1
ATOM 704 N N . LEU A 1 87 ? -18.110 -1.631 10.830 1.00 98.50 87 LEU A N 1
ATOM 705 C CA . LEU A 1 87 ? -16.929 -2.349 11.285 1.00 98.50 87 LEU A CA 1
ATOM 706 C C . LEU A 1 87 ? -15.673 -1.566 10.889 1.00 98.50 87 LEU A C 1
ATOM 708 O O . LEU A 1 87 ? -15.437 -1.289 9.716 1.00 98.50 87 LEU A O 1
ATOM 712 N N . VAL A 1 88 ? -14.869 -1.182 11.873 1.00 98.75 88 VAL A N 1
ATOM 713 C CA . VAL A 1 88 ? -13.587 -0.511 11.634 1.00 98.75 88 VAL A CA 1
ATOM 714 C C . VAL A 1 88 ? -12.470 -1.526 11.864 1.00 98.75 88 VAL A C 1
ATOM 716 O O . VAL A 1 88 ? -12.483 -2.263 12.847 1.00 98.75 88 VAL A O 1
ATOM 719 N N . ARG A 1 89 ? -11.498 -1.570 10.959 1.00 98.69 89 ARG A N 1
ATOM 720 C CA . ARG A 1 89 ? -10.294 -2.397 11.039 1.00 98.69 89 ARG A CA 1
ATOM 721 C C . ARG A 1 89 ? -9.066 -1.517 11.181 1.00 98.6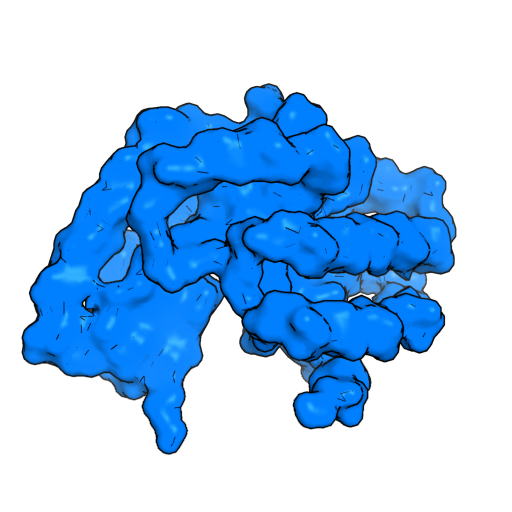9 89 ARG A C 1
ATOM 723 O O . ARG A 1 89 ? -8.992 -0.429 10.602 1.00 98.69 89 ARG A O 1
ATOM 730 N N . LEU A 1 90 ? -8.113 -2.012 11.951 1.00 98.75 90 LEU A N 1
ATOM 731 C CA . LEU A 1 90 ? -6.818 -1.397 12.160 1.00 98.75 90 LEU A CA 1
ATOM 732 C C . LEU A 1 90 ? -5.777 -2.118 11.312 1.00 98.75 90 LEU A C 1
ATOM 734 O O . LEU A 1 90 ? -5.540 -3.299 11.516 1.00 98.75 90 LEU A O 1
ATOM 738 N N . GLY A 1 91 ? -5.133 -1.415 10.394 1.00 98.62 91 GLY A N 1
ATOM 739 C CA . GLY A 1 91 ? -4.087 -1.974 9.556 1.00 98.62 91 GLY A CA 1
ATOM 740 C C . GLY A 1 91 ? -2.950 -1.000 9.302 1.00 98.62 91 GLY A C 1
ATOM 741 O O . GLY A 1 91 ? -2.937 0.119 9.811 1.00 98.62 91 GLY A O 1
ATOM 742 N N . LEU A 1 92 ? -1.981 -1.434 8.504 1.00 98.69 92 LEU A N 1
ATOM 743 C CA . LEU A 1 92 ? -0.854 -0.615 8.052 1.00 98.69 92 LEU A CA 1
ATOM 744 C C . LEU A 1 92 ? -0.592 -0.886 6.567 1.00 98.69 92 LEU A C 1
ATOM 746 O O . LEU A 1 92 ? -0.693 -2.033 6.129 1.00 98.69 92 LEU A O 1
ATOM 750 N N . GLU A 1 93 ? -0.253 0.157 5.805 1.00 98.62 93 GLU A N 1
ATOM 751 C CA . GLU A 1 93 ? 0.418 0.003 4.506 1.00 98.62 93 GLU A CA 1
ATOM 752 C C . GLU A 1 93 ? 1.925 0.029 4.770 1.00 98.62 93 GLU A C 1
ATOM 754 O O . GLU A 1 93 ? 2.445 1.001 5.311 1.00 98.62 93 GLU A O 1
ATOM 759 N N . VAL A 1 94 ? 2.619 -1.056 4.446 1.00 98.25 94 VAL A N 1
ATOM 760 C CA . VAL A 1 94 ? 4.030 -1.256 4.781 1.00 98.25 94 VAL A CA 1
ATOM 761 C C . VAL A 1 94 ? 4.837 -1.352 3.493 1.00 98.25 94 VAL A C 1
ATOM 763 O O . VAL A 1 94 ? 4.620 -2.271 2.694 1.00 98.25 94 VAL A O 1
ATOM 766 N N . ASP A 1 95 ? 5.799 -0.444 3.302 1.00 96.12 95 ASP A N 1
ATOM 767 C CA . ASP A 1 95 ? 6.710 -0.537 2.163 1.00 96.12 95 ASP A CA 1
ATOM 768 C C . ASP A 1 95 ? 7.654 -1.730 2.319 1.00 96.12 95 ASP A C 1
ATOM 770 O O . ASP A 1 95 ? 8.376 -1.886 3.309 1.00 96.12 95 ASP A O 1
ATOM 774 N N . TYR A 1 96 ? 7.652 -2.598 1.314 1.00 97.69 96 TYR A N 1
ATOM 775 C CA . TYR A 1 96 ? 8.481 -3.785 1.303 1.00 97.69 96 TYR A CA 1
ATOM 776 C C . TYR A 1 96 ? 9.854 -3.498 0.688 1.00 97.69 96 TYR A C 1
ATOM 778 O O . TYR A 1 96 ? 10.001 -3.048 -0.454 1.00 97.69 96 TYR A O 1
ATOM 786 N N . ALA A 1 97 ? 10.887 -3.879 1.436 1.00 95.06 97 ALA A N 1
ATOM 787 C CA . ALA A 1 97 ? 12.278 -3.823 1.029 1.00 95.06 97 ALA A CA 1
ATOM 788 C C . ALA A 1 97 ? 12.896 -5.234 1.058 1.00 95.06 97 ALA A C 1
ATOM 790 O O . ALA A 1 97 ? 12.954 -5.841 2.128 1.00 95.06 97 ALA A O 1
ATOM 791 N N . PRO A 1 98 ? 13.415 -5.757 -0.072 1.00 94.25 98 PRO A N 1
ATOM 792 C CA . PRO A 1 98 ? 14.056 -7.068 -0.071 1.00 94.25 98 PRO A CA 1
ATOM 793 C C . PRO A 1 98 ? 15.331 -7.064 0.777 1.00 94.25 98 PRO A C 1
ATOM 795 O O . PRO A 1 98 ? 16.043 -6.054 0.819 1.00 94.25 98 PRO A O 1
ATOM 798 N N . HIS A 1 99 ? 15.642 -8.223 1.364 1.00 95.12 99 HIS A N 1
ATOM 799 C CA . HIS A 1 99 ? 16.792 -8.492 2.245 1.00 95.12 99 HIS A CA 1
ATOM 800 C C . HIS A 1 99 ? 16.671 -7.977 3.686 1.00 95.12 99 HIS A C 1
ATOM 802 O O . HIS A 1 99 ? 17.617 -8.139 4.459 1.00 95.12 99 HIS A O 1
ATOM 808 N N . PHE A 1 100 ? 15.538 -7.376 4.052 1.00 95.44 100 PHE A N 1
ATOM 809 C CA . PHE A 1 100 ? 15.259 -6.873 5.402 1.00 95.44 100 PHE A CA 1
ATOM 810 C C . PHE A 1 100 ? 14.005 -7.517 6.013 1.00 95.44 100 PHE A C 1
ATOM 812 O O . PHE A 1 100 ? 13.414 -6.979 6.943 1.00 95.44 100 PHE A O 1
ATOM 819 N N . GLU A 1 101 ? 13.583 -8.675 5.501 1.00 96.88 101 GLU A N 1
ATOM 820 C CA . GLU A 1 101 ? 12.347 -9.348 5.908 1.00 96.88 101 GLU A CA 1
ATOM 821 C C . GLU A 1 101 ? 12.357 -9.766 7.376 1.00 96.88 101 GLU A C 1
ATOM 823 O O . GLU A 1 101 ? 11.312 -9.721 8.016 1.00 96.88 101 GLU A O 1
ATOM 828 N N . GLU A 1 102 ? 13.513 -10.162 7.913 1.00 96.19 102 GLU A N 1
ATOM 829 C CA . GLU A 1 102 ? 13.623 -10.555 9.322 1.00 96.19 102 GLU A CA 1
ATOM 830 C C . GLU A 1 102 ? 13.498 -9.345 10.252 1.00 96.19 102 GLU A C 1
ATOM 832 O O . GLU A 1 102 ? 12.710 -9.376 11.189 1.00 96.19 102 GLU A O 1
ATOM 837 N N . GLU A 1 103 ? 14.182 -8.241 9.938 1.00 94.94 103 GLU A N 1
ATOM 838 C CA . GLU A 1 103 ? 14.055 -6.980 10.683 1.00 94.94 103 GLU A CA 1
ATOM 839 C C . GLU A 1 103 ? 12.613 -6.451 10.629 1.00 94.94 103 GLU A C 1
ATOM 841 O O . GLU A 1 103 ? 12.058 -6.010 11.640 1.00 94.94 103 GLU A O 1
ATOM 846 N N . LEU A 1 104 ? 11.967 -6.556 9.462 1.00 96.25 104 LEU A N 1
ATOM 847 C CA . LEU A 1 104 ? 10.563 -6.193 9.310 1.00 96.25 104 LEU A CA 1
ATOM 848 C C . LEU A 1 104 ? 9.649 -7.121 10.125 1.00 96.25 104 LEU A C 1
ATOM 850 O O . LEU A 1 104 ? 8.738 -6.642 10.794 1.00 96.25 104 LEU A O 1
ATOM 854 N N . ARG A 1 105 ? 9.905 -8.434 10.131 1.00 96.75 105 ARG A N 1
ATOM 855 C CA . ARG A 1 105 ? 9.141 -9.410 10.922 1.00 96.75 105 ARG A CA 1
ATOM 856 C C . ARG A 1 105 ? 9.259 -9.144 12.419 1.00 96.75 105 ARG A C 1
ATOM 858 O O . ARG A 1 105 ? 8.244 -9.153 13.111 1.00 96.75 105 ARG A O 1
ATOM 865 N N . GLU A 1 106 ? 10.467 -8.881 12.908 1.00 95.69 106 GLU A N 1
ATOM 866 C CA . GLU A 1 106 ? 10.712 -8.502 14.302 1.00 95.69 106 GLU A CA 1
ATOM 867 C C . GLU A 1 106 ? 9.944 -7.226 14.659 1.00 95.69 106 GLU A C 1
ATOM 869 O O . GLU A 1 106 ? 9.227 -7.200 15.661 1.00 95.69 106 GLU A O 1
ATOM 874 N N . THR A 1 107 ? 10.011 -6.206 13.800 1.00 94.44 107 THR A N 1
ATOM 875 C CA . THR A 1 107 ? 9.293 -4.938 13.992 1.00 94.44 107 THR A CA 1
ATOM 876 C C . THR A 1 107 ? 7.777 -5.142 14.056 1.00 94.44 107 THR A C 1
ATOM 878 O O . THR A 1 107 ? 7.125 -4.652 14.978 1.00 94.44 107 THR A O 1
ATOM 881 N N . LEU A 1 108 ? 7.209 -5.900 13.114 1.00 95.88 108 LEU A N 1
ATOM 882 C CA . LEU A 1 108 ? 5.769 -6.157 13.043 1.00 95.88 108 LEU A CA 1
ATOM 883 C C . LEU A 1 108 ? 5.274 -7.070 14.172 1.00 95.88 108 LEU A C 1
ATOM 885 O O . LEU A 1 108 ? 4.129 -6.940 14.592 1.00 95.88 108 LEU A O 1
ATOM 889 N N . SER A 1 109 ? 6.120 -7.951 14.720 1.00 94.44 109 SER A N 1
ATOM 890 C CA . SER A 1 109 ? 5.725 -8.871 15.800 1.00 94.44 109 SER A CA 1
ATOM 891 C C . SER A 1 109 ? 5.264 -8.169 17.085 1.00 94.44 109 SER A C 1
ATOM 893 O O . SER A 1 109 ? 4.526 -8.755 17.877 1.00 94.44 109 SER A O 1
ATOM 895 N N . GLY A 1 110 ? 5.676 -6.913 17.289 1.00 92.00 110 GLY A N 1
ATOM 896 C CA . GLY A 1 110 ? 5.249 -6.077 18.411 1.00 92.00 110 GLY A CA 1
ATOM 897 C C . GLY A 1 110 ? 3.979 -5.259 18.151 1.00 92.00 110 GLY A C 1
ATOM 898 O O . GLY A 1 110 ? 3.566 -4.504 19.031 1.00 92.00 110 GLY A O 1
ATOM 899 N N . ILE A 1 111 ? 3.381 -5.361 16.960 1.00 95.69 111 ILE A N 1
ATOM 900 C CA . ILE A 1 111 ? 2.276 -4.510 16.512 1.00 95.69 111 ILE A CA 1
ATOM 901 C C . ILE A 1 111 ? 1.055 -5.381 16.201 1.00 95.69 111 ILE A C 1
ATOM 903 O O . ILE A 1 111 ? 1.015 -6.112 15.218 1.00 95.69 111 ILE A O 1
ATOM 907 N N . GLU A 1 112 ? 0.022 -5.273 17.034 1.00 95.56 112 GLU A N 1
ATOM 908 C CA . GLU A 1 112 ? -1.246 -5.978 16.823 1.00 95.56 112 GLU A CA 1
ATOM 909 C C . GLU A 1 112 ? -2.165 -5.178 15.889 1.00 95.56 112 GLU A C 1
ATOM 911 O O . GLU A 1 112 ? -2.742 -4.161 16.293 1.00 95.56 112 GLU A O 1
ATOM 916 N N . VAL A 1 113 ? -2.309 -5.658 14.653 1.00 97.94 113 VAL A N 1
ATOM 917 C CA . VAL A 1 113 ? -3.186 -5.110 13.605 1.00 97.94 113 VAL A CA 1
ATOM 918 C C . VAL A 1 113 ? -4.083 -6.211 13.029 1.00 97.94 113 VAL A C 1
ATOM 920 O O . VAL A 1 113 ? -3.750 -7.391 13.091 1.00 97.94 113 VAL A O 1
ATOM 923 N N . ASP A 1 114 ? -5.227 -5.818 12.472 1.00 98.38 114 ASP A N 1
ATOM 924 C CA . ASP A 1 114 ? -6.179 -6.690 11.778 1.00 98.38 114 ASP A CA 1
ATOM 925 C C . ASP A 1 114 ? -5.757 -7.015 10.334 1.00 98.38 114 ASP A C 1
ATOM 927 O O . ASP A 1 114 ? -6.241 -7.997 9.774 1.00 98.38 114 ASP A O 1
ATOM 931 N N . PHE A 1 115 ? -4.952 -6.151 9.701 1.00 98.56 115 PHE A N 1
ATOM 932 C CA . PHE A 1 115 ? -4.648 -6.237 8.271 1.00 98.56 115 PHE A CA 1
ATOM 933 C C . PHE A 1 115 ? -3.326 -5.548 7.903 1.00 98.56 115 PHE A C 1
ATOM 935 O O . PHE A 1 115 ? -3.078 -4.403 8.286 1.00 98.56 115 PHE A O 1
ATOM 942 N N . LEU A 1 116 ? -2.497 -6.217 7.110 1.00 98.62 116 LEU A N 1
ATOM 943 C CA . LEU A 1 116 ? -1.242 -5.700 6.580 1.00 98.62 116 LEU A CA 1
ATOM 944 C C . LEU A 1 116 ? -1.291 -5.635 5.057 1.00 98.62 116 LEU A C 1
ATOM 946 O O . LEU A 1 116 ? -1.380 -6.649 4.359 1.00 98.62 116 LEU A O 1
ATOM 950 N N . LEU A 1 117 ? -1.176 -4.417 4.540 1.00 98.69 117 LEU A N 1
ATOM 951 C CA . LEU A 1 117 ? -1.108 -4.141 3.117 1.00 98.69 117 LEU A CA 1
ATOM 952 C C . LEU A 1 117 ? 0.359 -3.930 2.722 1.00 98.69 117 LEU A C 1
ATOM 954 O O . LEU A 1 117 ? 0.996 -2.982 3.170 1.00 98.69 117 LEU A O 1
ATOM 958 N N . GLY A 1 118 ? 0.912 -4.813 1.896 1.00 98.50 118 GLY A N 1
ATOM 959 C CA . GLY A 1 118 ? 2.291 -4.707 1.422 1.00 98.50 118 GLY A CA 1
ATOM 960 C C . GLY A 1 118 ? 2.380 -3.859 0.160 1.00 98.50 118 GLY A C 1
ATOM 961 O O . GLY A 1 118 ? 1.706 -4.153 -0.829 1.00 98.50 118 GLY A O 1
ATOM 962 N N . SER A 1 119 ? 3.237 -2.844 0.153 1.00 98.06 119 SER A N 1
ATOM 963 C CA . SER A 1 119 ? 3.446 -1.975 -1.005 1.00 98.06 119 SER A CA 1
ATOM 964 C C . SER A 1 119 ? 4.876 -2.026 -1.532 1.00 98.06 119 SER A C 1
ATOM 966 O O . SER A 1 119 ? 5.808 -2.421 -0.842 1.00 98.06 119 SER A O 1
ATOM 968 N N . ILE A 1 120 ? 5.048 -1.617 -2.791 1.00 98.06 120 ILE A N 1
ATOM 969 C CA . ILE A 1 120 ? 6.356 -1.320 -3.379 1.00 98.06 120 ILE A CA 1
ATOM 970 C C . ILE A 1 120 ? 6.331 0.144 -3.810 1.00 98.06 120 ILE A C 1
ATOM 972 O O . ILE A 1 120 ? 5.653 0.497 -4.778 1.00 98.06 120 ILE A O 1
ATOM 976 N N . HIS A 1 121 ? 7.058 1.005 -3.109 1.00 97.50 121 HIS A N 1
ATOM 977 C CA . HIS A 1 121 ? 7.200 2.435 -3.407 1.00 97.50 121 HIS A CA 1
ATOM 978 C C . HIS A 1 121 ? 8.632 2.800 -3.798 1.00 97.50 121 HIS A C 1
ATOM 980 O O . HIS A 1 121 ? 8.853 3.787 -4.514 1.00 97.50 121 HIS A O 1
ATOM 986 N N . CYS A 1 122 ? 9.597 1.977 -3.383 1.00 96.88 122 CYS A N 1
ATOM 987 C CA . CYS A 1 122 ? 11.019 2.183 -3.609 1.00 96.88 122 CYS A CA 1
ATOM 988 C C . CYS A 1 122 ? 11.650 1.081 -4.469 1.00 96.88 122 CYS A C 1
ATOM 990 O O . CYS A 1 122 ? 11.360 -0.106 -4.331 1.00 96.88 122 CYS A O 1
ATOM 992 N N . LEU A 1 123 ? 12.600 1.471 -5.323 1.00 96.12 123 LEU A N 1
ATOM 993 C CA . LEU A 1 123 ? 13.570 0.549 -5.922 1.00 96.12 123 LEU A CA 1
ATOM 994 C C . LEU A 1 123 ? 14.961 0.983 -5.470 1.00 96.12 123 LEU A C 1
ATOM 996 O O . LEU A 1 123 ? 15.323 2.149 -5.621 1.00 96.12 123 LEU A O 1
ATOM 1000 N N . GLU A 1 124 ? 15.736 0.055 -4.902 1.00 93.25 124 GLU A N 1
ATOM 1001 C CA . GLU A 1 124 ? 17.105 0.319 -4.423 1.00 93.25 124 GLU A CA 1
ATOM 1002 C C . GLU A 1 124 ? 17.180 1.505 -3.431 1.00 93.25 124 GLU A C 1
ATOM 1004 O O . GLU A 1 124 ? 18.124 2.295 -3.449 1.00 93.25 124 GLU A O 1
ATOM 1009 N N . GLY A 1 125 ? 16.156 1.662 -2.581 1.00 94.56 125 GLY A N 1
ATOM 1010 C CA . GLY A 1 125 ? 16.049 2.756 -1.606 1.00 94.56 125 GLY A CA 1
ATOM 1011 C C . GLY A 1 125 ? 15.677 4.125 -2.198 1.00 94.56 125 GLY A C 1
ATOM 1012 O O . GLY A 1 125 ? 15.733 5.131 -1.489 1.00 94.56 125 GLY A O 1
ATOM 1013 N N . VAL A 1 126 ? 15.302 4.201 -3.481 1.00 96.19 126 VAL A N 1
ATOM 1014 C CA . VAL A 1 126 ? 14.846 5.439 -4.134 1.00 96.19 126 VAL A CA 1
ATOM 1015 C C . VAL A 1 126 ? 13.361 5.331 -4.475 1.00 96.19 126 VAL A C 1
ATOM 1017 O O . VAL A 1 126 ? 12.965 4.474 -5.273 1.00 96.19 126 VAL A O 1
ATOM 1020 N N . ALA A 1 127 ? 12.552 6.225 -3.905 1.00 96.44 127 ALA A N 1
ATOM 1021 C CA . ALA A 1 127 ? 11.110 6.248 -4.110 1.00 96.44 127 ALA A CA 1
ATOM 1022 C C . ALA A 1 127 ? 10.762 6.619 -5.561 1.00 96.44 127 ALA A C 1
ATOM 1024 O O . ALA A 1 127 ? 11.003 7.740 -6.013 1.00 96.44 127 ALA A O 1
ATOM 1025 N N . PHE A 1 128 ? 10.164 5.691 -6.310 1.00 96.69 128 PHE A N 1
ATOM 1026 C CA . PHE A 1 128 ? 9.637 5.989 -7.648 1.00 96.69 128 PHE A CA 1
ATOM 1027 C C . PHE A 1 128 ? 8.208 6.537 -7.604 1.00 96.69 128 PHE A C 1
ATOM 1029 O O . PHE A 1 128 ? 7.690 7.019 -8.614 1.00 96.69 128 PHE A O 1
ATOM 1036 N N . THR A 1 129 ? 7.567 6.470 -6.438 1.00 95.06 129 THR A N 1
ATOM 1037 C CA . THR A 1 129 ? 6.238 7.020 -6.176 1.00 95.06 129 THR A CA 1
ATOM 1038 C C . THR A 1 129 ? 6.282 8.410 -5.533 1.00 95.06 129 THR A C 1
ATOM 1040 O O . THR A 1 129 ? 5.214 8.986 -5.318 1.00 95.06 129 THR A O 1
ATOM 1043 N N . ASP A 1 130 ? 7.457 9.001 -5.280 1.00 95.25 130 ASP A N 1
ATOM 1044 C CA . ASP A 1 130 ? 7.612 10.387 -4.806 1.00 95.25 130 ASP A CA 1
ATOM 1045 C C . ASP A 1 130 ? 7.966 11.325 -5.975 1.00 95.25 130 ASP A C 1
ATOM 1047 O O . ASP A 1 130 ? 8.866 11.057 -6.773 1.00 95.25 130 ASP A O 1
ATOM 1051 N N . ARG A 1 131 ? 7.270 12.468 -6.070 1.00 94.75 131 ARG A N 1
ATOM 1052 C CA . ARG A 1 131 ? 7.471 13.479 -7.126 1.00 94.75 131 ARG A CA 1
ATOM 1053 C C . ARG A 1 131 ? 8.898 14.042 -7.149 1.00 94.75 131 ARG A C 1
ATOM 1055 O O . ARG A 1 131 ? 9.355 14.504 -8.187 1.00 94.75 131 ARG A O 1
ATOM 1062 N N . ARG A 1 132 ? 9.574 14.057 -6.005 1.00 95.12 132 ARG A N 1
ATOM 1063 C CA . ARG A 1 132 ? 10.919 14.607 -5.809 1.00 95.12 132 ARG A CA 1
ATOM 1064 C C . ARG A 1 132 ? 12.013 13.595 -6.149 1.00 95.12 132 ARG A C 1
ATOM 1066 O O . ARG A 1 132 ? 13.144 14.004 -6.386 1.00 95.12 132 ARG A O 1
ATOM 1073 N N . GLU A 1 133 ? 11.693 12.300 -6.174 1.00 96.12 133 GLU A N 1
ATOM 1074 C CA . GLU A 1 133 ? 12.684 11.224 -6.315 1.00 96.12 133 GLU A CA 1
ATOM 1075 C C . GLU A 1 133 ? 12.519 10.372 -7.581 1.00 96.12 133 GLU A C 1
ATOM 1077 O O . GLU A 1 133 ? 13.507 9.788 -8.036 1.00 96.12 133 GLU A O 1
ATOM 1082 N N . TYR A 1 134 ? 11.329 10.330 -8.196 1.00 97.12 134 TYR A N 1
ATOM 1083 C CA . TYR A 1 134 ? 11.045 9.392 -9.290 1.00 97.12 134 TYR A CA 1
ATOM 1084 C C . TYR A 1 134 ? 12.027 9.496 -10.464 1.00 97.12 134 TYR A C 1
ATOM 1086 O O . TYR A 1 134 ? 12.490 8.475 -10.970 1.00 97.12 134 TYR A O 1
ATOM 1094 N N . GLU A 1 135 ? 12.419 10.712 -10.862 1.00 96.81 135 GLU A N 1
ATOM 1095 C CA . GLU A 1 135 ? 13.385 10.913 -11.949 1.00 96.81 135 GLU A CA 1
ATOM 1096 C C . GLU A 1 135 ? 14.737 10.295 -11.609 1.00 96.81 135 GLU A C 1
ATOM 1098 O O . GLU A 1 135 ? 15.355 9.654 -12.456 1.00 96.81 135 GLU A O 1
ATOM 1103 N N . ARG A 1 136 ? 15.181 10.413 -10.351 1.00 96.19 136 ARG A N 1
ATOM 1104 C CA . ARG A 1 136 ? 16.437 9.811 -9.898 1.00 96.19 136 ARG A CA 1
ATOM 1105 C C . ARG A 1 136 ? 16.380 8.288 -9.958 1.00 96.19 136 ARG A C 1
ATOM 1107 O O . ARG A 1 136 ? 17.399 7.671 -10.281 1.00 96.19 136 ARG A O 1
ATOM 1114 N N . CYS A 1 137 ? 15.224 7.706 -9.646 1.00 95.81 137 CYS A N 1
ATOM 1115 C CA . CYS A 1 137 ? 14.999 6.268 -9.730 1.00 95.81 137 CYS A CA 1
ATOM 1116 C C . CYS A 1 137 ? 15.033 5.782 -11.190 1.00 95.81 137 CYS A C 1
ATOM 1118 O O . CYS A 1 137 ? 15.751 4.835 -11.522 1.00 95.81 137 CYS A O 1
ATOM 1120 N N . PHE A 1 138 ? 14.316 6.478 -12.076 1.00 96.88 138 PHE A N 1
ATOM 1121 C CA . PHE A 1 138 ? 14.113 6.067 -13.465 1.00 96.88 138 PHE A CA 1
ATOM 1122 C C . PHE A 1 138 ? 15.260 6.414 -14.413 1.00 96.88 138 PHE A C 1
ATOM 1124 O O . PHE A 1 138 ? 15.540 5.637 -15.320 1.00 96.88 138 PHE A O 1
ATOM 1131 N N . GLN A 1 139 ? 15.992 7.511 -14.193 1.00 94.88 139 GLN A N 1
ATOM 1132 C CA . GLN A 1 139 ? 17.091 7.934 -15.081 1.00 94.88 139 GLN A CA 1
ATOM 1133 C C . GLN A 1 139 ? 18.218 6.907 -15.230 1.00 94.88 139 GLN A C 1
ATOM 1135 O O . GLN A 1 139 ? 19.038 7.008 -16.138 1.00 94.88 139 GLN A O 1
ATOM 1140 N N . ARG A 1 140 ? 18.279 5.927 -14.327 1.00 87.62 140 ARG A N 1
ATOM 1141 C CA . ARG A 1 140 ? 19.278 4.855 -14.330 1.00 87.62 140 ARG A CA 1
ATOM 1142 C C . ARG A 1 140 ? 18.775 3.562 -14.972 1.00 87.62 140 ARG A C 1
ATOM 1144 O O . ARG A 1 140 ? 19.499 2.576 -14.937 1.00 87.62 140 ARG A O 1
ATOM 1151 N N . LYS A 1 141 ? 17.539 3.535 -15.479 1.00 95.75 141 LYS A N 1
ATOM 1152 C CA . LYS A 1 141 ? 16.859 2.313 -15.915 1.00 95.75 141 LYS A CA 1
ATOM 1153 C C . LYS A 1 141 ? 16.074 2.564 -17.199 1.00 95.75 141 LYS A C 1
ATOM 1155 O O . LYS A 1 141 ? 15.271 3.490 -17.289 1.00 95.75 141 LYS A O 1
ATOM 1160 N N . SER A 1 142 ? 16.231 1.693 -18.185 1.00 97.06 142 SER A N 1
ATOM 1161 C CA . SER A 1 142 ? 15.227 1.530 -19.236 1.00 97.06 142 SER A CA 1
ATOM 1162 C C . SER A 1 142 ? 13.906 1.031 -18.634 1.00 97.06 142 SER A C 1
ATOM 1164 O O . SER A 1 142 ? 13.885 0.444 -17.553 1.00 97.06 142 SER A O 1
ATOM 1166 N N . VAL A 1 143 ? 12.791 1.196 -19.354 1.00 97.44 143 VAL A N 1
ATOM 1167 C CA . VAL A 1 143 ? 11.483 0.671 -18.909 1.00 97.44 143 VAL A CA 1
ATOM 1168 C C . VAL A 1 143 ? 11.528 -0.838 -18.622 1.00 97.44 143 VAL A C 1
ATOM 1170 O O . VAL A 1 143 ? 10.874 -1.306 -17.698 1.00 97.44 143 VAL A O 1
ATOM 1173 N N . ARG A 1 144 ? 12.353 -1.592 -19.364 1.00 97.25 144 ARG A N 1
ATOM 1174 C CA . ARG A 1 144 ? 12.546 -3.035 -19.171 1.00 97.25 144 ARG A CA 1
ATOM 1175 C C . ARG A 1 144 ? 13.297 -3.347 -17.876 1.00 97.25 144 ARG A C 1
ATOM 1177 O O . ARG A 1 144 ? 12.923 -4.275 -17.172 1.00 97.25 144 ARG A O 1
ATOM 1184 N N . GLU A 1 145 ? 14.346 -2.589 -17.566 1.00 97.50 145 GLU A N 1
ATOM 1185 C CA . GLU A 1 145 ? 15.118 -2.757 -16.325 1.00 97.50 145 GLU A CA 1
ATOM 1186 C C . GLU A 1 145 ? 14.310 -2.331 -15.098 1.00 97.50 145 GLU A C 1
ATOM 1188 O O . GLU A 1 145 ? 14.334 -3.022 -14.085 1.00 97.50 145 GLU A O 1
ATOM 1193 N N . MET A 1 146 ? 13.556 -1.232 -15.203 1.00 97.38 146 MET A N 1
ATOM 1194 C CA . MET A 1 146 ? 12.628 -0.797 -14.159 1.00 97.38 146 MET A CA 1
ATOM 1195 C C . MET A 1 146 ? 11.557 -1.861 -13.912 1.00 97.38 146 MET A C 1
ATOM 1197 O O . MET A 1 146 ? 11.369 -2.258 -12.767 1.00 97.38 146 MET A O 1
ATOM 1201 N N . SER A 1 147 ? 10.925 -2.370 -14.978 1.00 97.88 147 SER A N 1
ATOM 1202 C CA . SER A 1 147 ? 9.902 -3.412 -14.867 1.00 97.88 147 SER A CA 1
ATOM 1203 C C . SER A 1 147 ? 10.449 -4.661 -14.185 1.00 97.88 147 SER A C 1
ATOM 1205 O O . SER A 1 147 ? 9.916 -5.089 -13.166 1.00 97.88 147 SER A O 1
ATOM 1207 N N . ARG A 1 148 ? 11.583 -5.185 -14.671 1.00 97.81 148 ARG A N 1
ATOM 1208 C CA . ARG A 1 148 ? 12.242 -6.342 -14.060 1.00 97.81 148 ARG A CA 1
ATOM 1209 C C . ARG A 1 148 ? 12.494 -6.122 -12.567 1.00 97.81 148 ARG A C 1
ATOM 1211 O O . ARG A 1 148 ? 12.095 -6.960 -11.771 1.00 97.81 148 ARG A O 1
ATOM 1218 N N . SER A 1 149 ? 13.093 -4.990 -12.200 1.00 97.38 149 SER A N 1
ATOM 1219 C CA . SER A 1 149 ? 13.400 -4.666 -10.803 1.00 97.38 149 SER A CA 1
ATOM 1220 C C . SER A 1 149 ? 12.139 -4.570 -9.934 1.00 97.38 149 SER A C 1
ATOM 1222 O O . SER A 1 149 ? 12.128 -5.083 -8.817 1.00 97.38 149 SER A O 1
ATOM 1224 N N . TYR A 1 150 ? 11.059 -3.970 -10.445 1.00 98.25 150 TYR A N 1
ATOM 1225 C CA . TYR A 1 150 ? 9.779 -3.905 -9.738 1.00 98.25 150 TYR A CA 1
ATOM 1226 C C . TYR A 1 150 ? 9.184 -5.297 -9.506 1.00 98.25 150 TYR A C 1
ATOM 1228 O O . TYR A 1 150 ? 8.825 -5.629 -8.379 1.00 98.25 150 TYR A O 1
ATOM 1236 N N . PHE A 1 151 ? 9.122 -6.136 -10.543 1.00 98.38 151 PHE A N 1
ATOM 1237 C CA . PHE A 1 151 ? 8.529 -7.470 -10.438 1.00 98.38 151 PHE A CA 1
ATOM 1238 C C . PHE A 1 151 ? 9.393 -8.466 -9.649 1.00 98.38 151 PHE A C 1
ATOM 1240 O O . PHE A 1 151 ? 8.846 -9.375 -9.026 1.00 98.38 151 PHE A O 1
ATOM 1247 N N . GLU A 1 152 ? 10.716 -8.287 -9.601 1.00 98.19 152 GLU A 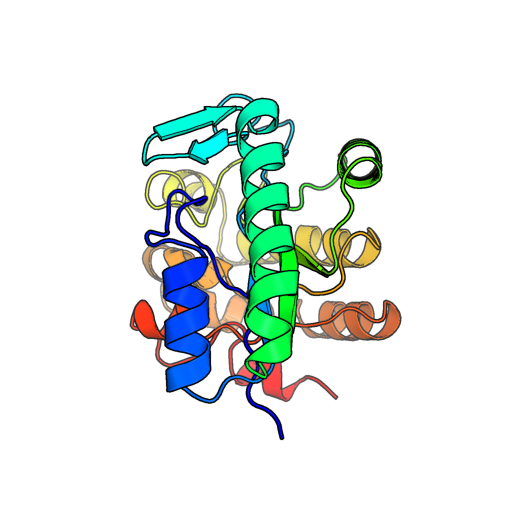N 1
ATOM 1248 C CA . GLU A 1 152 ? 11.609 -9.027 -8.696 1.00 98.19 152 GLU A CA 1
ATOM 1249 C C . GLU A 1 152 ? 11.329 -8.679 -7.225 1.00 98.19 152 GLU A C 1
ATOM 1251 O O . GLU A 1 152 ? 11.196 -9.583 -6.392 1.00 98.19 152 GLU A O 1
ATOM 1256 N N . ASN A 1 153 ? 11.153 -7.391 -6.905 1.00 98.38 153 ASN A N 1
ATOM 1257 C CA . ASN A 1 153 ? 10.768 -6.966 -5.558 1.00 98.38 153 ASN A CA 1
ATOM 1258 C C . ASN A 1 153 ? 9.367 -7.463 -5.201 1.00 98.38 153 ASN A C 1
ATOM 1260 O O . ASN A 1 153 ? 9.177 -7.995 -4.116 1.00 98.38 153 ASN A O 1
ATOM 1264 N N . LEU A 1 154 ? 8.409 -7.359 -6.123 1.00 98.44 154 LEU A N 1
ATOM 1265 C CA . LEU A 1 154 ? 7.048 -7.845 -5.921 1.00 98.44 154 LEU A CA 1
ATOM 1266 C C . LEU A 1 154 ? 7.011 -9.369 -5.716 1.00 98.44 154 LEU A C 1
ATOM 1268 O O . LEU A 1 154 ? 6.349 -9.850 -4.808 1.00 98.44 154 LEU A O 1
ATOM 1272 N N . THR A 1 155 ? 7.787 -10.138 -6.483 1.00 98.44 155 THR A N 1
ATOM 1273 C CA . THR A 1 155 ? 7.953 -11.585 -6.252 1.00 98.44 155 THR A CA 1
ATOM 1274 C C . THR A 1 155 ? 8.488 -11.869 -4.847 1.00 98.44 155 THR A C 1
ATOM 1276 O O . THR A 1 155 ? 8.049 -12.813 -4.193 1.00 98.44 155 THR A O 1
ATOM 1279 N N . SER A 1 156 ? 9.444 -11.066 -4.381 1.00 98.50 156 SER A N 1
ATOM 1280 C CA . SER A 1 156 ? 10.039 -11.223 -3.051 1.00 98.50 156 SER A CA 1
ATOM 1281 C C . SER A 1 156 ? 9.056 -10.822 -1.939 1.00 98.50 156 SER A C 1
ATOM 1283 O O . SER A 1 156 ? 8.940 -11.549 -0.954 1.00 98.50 156 SER A O 1
ATOM 1285 N N . LEU A 1 157 ? 8.253 -9.770 -2.156 1.00 98.50 157 LEU A N 1
ATOM 1286 C CA . LEU A 1 157 ? 7.139 -9.368 -1.290 1.00 98.50 157 LEU A CA 1
ATOM 1287 C C . LEU A 1 157 ? 6.184 -10.541 -1.084 1.00 98.50 157 LEU A C 1
ATOM 1289 O O . LEU A 1 157 ? 5.920 -10.910 0.058 1.00 98.50 157 LEU A O 1
ATOM 1293 N N . VAL A 1 158 ? 5.732 -11.181 -2.166 1.00 98.44 158 VAL A N 1
ATOM 1294 C CA . VAL A 1 158 ? 4.818 -12.332 -2.081 1.00 98.44 158 VAL A CA 1
ATOM 1295 C C . VAL A 1 158 ? 5.456 -13.491 -1.304 1.00 98.44 158 VAL A C 1
ATOM 1297 O O . VAL A 1 158 ? 4.834 -14.063 -0.414 1.00 98.44 158 VAL A O 1
ATOM 1300 N N . LYS A 1 159 ? 6.733 -13.802 -1.567 1.00 98.12 159 LYS A N 1
ATOM 1301 C CA . LYS A 1 159 ? 7.455 -14.890 -0.878 1.00 98.12 159 LYS A CA 1
ATOM 1302 C C . LYS A 1 159 ? 7.724 -14.628 0.601 1.00 98.12 159 LYS A C 1
ATOM 1304 O O . LYS A 1 159 ? 8.018 -15.577 1.326 1.00 98.12 159 LYS A O 1
ATOM 1309 N N . SER A 1 160 ? 7.658 -13.376 1.046 1.00 97.81 160 SER A N 1
ATOM 1310 C CA . SER A 1 160 ? 7.950 -13.011 2.433 1.00 97.81 160 SER A CA 1
ATOM 1311 C C . SER A 1 160 ? 6.910 -13.538 3.431 1.00 97.81 160 SER A C 1
ATOM 1313 O O . SER A 1 160 ? 7.244 -13.726 4.606 1.00 97.81 160 SER A O 1
ATOM 1315 N N . ASN A 1 161 ? 5.674 -13.802 2.974 1.00 96.81 161 ASN A N 1
ATOM 1316 C CA . ASN A 1 161 ? 4.532 -14.167 3.823 1.00 96.81 161 ASN A CA 1
ATOM 1317 C C . ASN A 1 161 ? 4.338 -13.192 5.001 1.00 96.81 161 ASN A C 1
ATOM 1319 O O . ASN A 1 161 ? 4.145 -13.616 6.141 1.00 96.81 161 ASN A O 1
ATOM 1323 N N . LEU A 1 162 ? 4.503 -11.891 4.746 1.00 97.44 162 LEU A N 1
ATOM 1324 C CA . LEU A 1 162 ? 4.370 -10.832 5.754 1.00 97.44 162 LEU A CA 1
ATOM 1325 C C . LEU A 1 162 ? 3.054 -10.055 5.665 1.00 97.44 162 LEU A C 1
ATOM 1327 O O . LEU A 1 162 ? 2.733 -9.327 6.597 1.00 97.44 162 LEU A O 1
ATOM 1331 N N . PHE A 1 163 ? 2.324 -10.173 4.558 1.00 98.44 163 PHE A N 1
ATOM 1332 C CA . PHE A 1 163 ? 1.194 -9.305 4.236 1.00 98.44 163 PHE A CA 1
ATOM 1333 C C . PHE A 1 163 ? -0.052 -10.129 3.935 1.00 98.44 163 PHE A C 1
ATOM 1335 O O . PHE A 1 163 ? 0.057 -11.280 3.520 1.00 98.44 163 PHE A O 1
ATOM 1342 N N . ASP A 1 164 ? -1.216 -9.507 4.088 1.00 98.50 164 ASP A N 1
ATOM 1343 C CA . ASP A 1 164 ? -2.513 -10.082 3.724 1.00 98.50 164 ASP A CA 1
ATOM 1344 C C . ASP A 1 164 ? -2.904 -9.720 2.286 1.00 98.50 164 ASP A C 1
ATOM 1346 O O . ASP A 1 164 ? -3.670 -10.428 1.632 1.00 98.50 164 ASP A O 1
ATOM 1350 N N . CYS A 1 165 ? -2.391 -8.598 1.773 1.00 98.50 165 CYS A N 1
ATOM 1351 C CA . CYS A 1 165 ? -2.745 -8.071 0.461 1.00 98.50 165 CYS A CA 1
ATOM 1352 C C . CYS A 1 165 ? -1.609 -7.240 -0.145 1.00 98.50 165 CYS A C 1
ATOM 1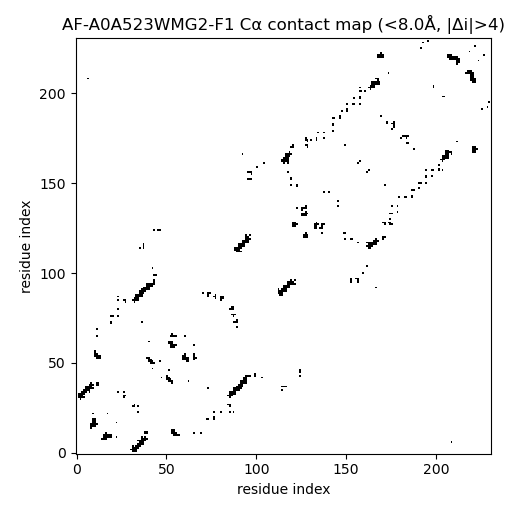354 O O . CYS A 1 165 ? -0.832 -6.618 0.579 1.00 98.50 165 CYS A O 1
ATOM 1356 N N . VAL A 1 166 ? -1.531 -7.189 -1.477 1.00 98.50 166 VAL A N 1
ATOM 1357 C CA . VAL A 1 166 ? -0.618 -6.298 -2.208 1.00 98.50 166 VAL A CA 1
ATOM 1358 C C . VAL A 1 166 ? -1.320 -5.003 -2.604 1.00 98.50 166 VAL A C 1
ATOM 1360 O O . VAL A 1 166 ? -2.335 -5.033 -3.307 1.00 98.50 166 VAL A O 1
ATOM 1363 N N . ALA A 1 167 ? -0.734 -3.870 -2.220 1.00 98.06 167 ALA A N 1
ATOM 1364 C CA . ALA A 1 167 ? -1.165 -2.536 -2.617 1.00 98.06 167 ALA A CA 1
ATOM 1365 C C . ALA A 1 167 ? -0.879 -2.277 -4.101 1.00 98.06 167 ALA A C 1
ATOM 1367 O O . ALA A 1 167 ? 0.206 -2.608 -4.584 1.00 98.06 167 ALA A O 1
ATOM 1368 N N . HIS A 1 168 ? -1.837 -1.652 -4.799 1.00 97.31 168 HIS A N 1
ATOM 1369 C CA . HIS A 1 168 ? -1.713 -1.063 -6.140 1.00 97.31 168 HIS A CA 1
ATOM 1370 C C . HIS A 1 168 ? -0.649 -1.743 -7.022 1.00 97.31 168 HIS A C 1
ATOM 1372 O O . HIS A 1 168 ? 0.369 -1.150 -7.363 1.00 97.31 168 HIS A O 1
ATOM 1378 N N . LEU A 1 169 ? -0.913 -2.993 -7.421 1.00 97.38 169 LEU A N 1
ATOM 1379 C CA . LEU A 1 169 ? 0.043 -3.934 -8.039 1.00 97.38 169 LEU A CA 1
ATOM 1380 C C . LEU A 1 169 ? 0.835 -3.410 -9.259 1.00 97.38 169 LEU A C 1
ATOM 1382 O O . LEU A 1 169 ? 1.869 -3.961 -9.623 1.00 97.38 169 LEU A O 1
ATOM 1386 N N . ASP A 1 170 ? 0.356 -2.366 -9.935 1.00 97.38 170 ASP A N 1
ATOM 1387 C CA . ASP A 1 170 ? 1.070 -1.680 -11.017 1.00 97.38 170 ASP A CA 1
ATOM 1388 C C . ASP A 1 170 ? 1.272 -0.176 -10.740 1.00 97.38 170 ASP A C 1
ATOM 1390 O O . ASP A 1 170 ? 1.295 0.673 -11.640 1.00 97.38 170 ASP A O 1
ATOM 1394 N N . GLY A 1 171 ? 1.483 0.160 -9.467 1.00 97.06 171 GLY A N 1
ATOM 1395 C CA . GLY A 1 171 ? 1.693 1.509 -8.946 1.00 97.06 171 GLY A CA 1
ATOM 1396 C C . GLY A 1 171 ? 2.914 2.221 -9.535 1.00 97.06 171 GLY A C 1
ATOM 1397 O O . GLY A 1 171 ? 2.960 3.456 -9.545 1.00 97.06 171 GLY A O 1
ATOM 1398 N N . TYR A 1 172 ? 3.855 1.483 -10.143 1.00 96.88 172 TYR A N 1
ATOM 1399 C CA . TYR A 1 172 ? 4.965 2.038 -10.933 1.00 96.88 172 TYR A CA 1
ATOM 1400 C C . TYR A 1 172 ? 4.494 2.960 -12.069 1.00 96.88 172 TYR A C 1
ATOM 1402 O O . TYR A 1 172 ? 5.228 3.861 -12.488 1.00 96.88 172 TYR A O 1
ATOM 1410 N N . LYS A 1 173 ? 3.245 2.813 -12.537 1.00 97.12 173 LYS A N 1
ATOM 1411 C CA . LYS A 1 173 ? 2.637 3.704 -13.537 1.00 97.12 173 LYS A CA 1
ATOM 1412 C C . LYS A 1 173 ? 2.520 5.154 -13.050 1.00 97.12 173 LYS A C 1
ATOM 1414 O O . LYS A 1 173 ? 2.587 6.050 -13.892 1.00 97.12 173 LYS A O 1
ATOM 1419 N N . LYS A 1 174 ? 2.404 5.398 -11.731 1.00 96.00 174 LYS A N 1
ATOM 1420 C CA . LYS A 1 174 ? 2.141 6.719 -11.115 1.00 96.00 174 LYS A CA 1
ATOM 1421 C C . LYS A 1 174 ? 2.981 7.840 -11.720 1.00 96.00 174 LYS A C 1
ATOM 1423 O O . LYS A 1 174 ? 2.423 8.810 -12.221 1.00 96.00 174 LYS A O 1
ATOM 1428 N N . TYR A 1 175 ? 4.302 7.695 -11.669 1.00 97.44 175 TYR A N 1
ATOM 1429 C CA . TYR A 1 175 ? 5.236 8.611 -12.327 1.00 97.44 175 TYR A CA 1
ATOM 1430 C C . TYR A 1 175 ? 5.976 7.958 -13.494 1.00 97.44 175 TYR A C 1
ATOM 1432 O O . TYR A 1 175 ? 6.588 8.658 -14.301 1.00 97.44 175 TYR A O 1
ATOM 1440 N N . GLY A 1 176 ? 5.878 6.632 -13.644 1.00 97.44 176 GLY A N 1
ATOM 1441 C CA . GLY A 1 176 ? 6.419 5.936 -14.804 1.00 97.44 176 GLY A CA 1
ATOM 1442 C C . GLY A 1 176 ? 5.770 6.394 -16.112 1.00 97.44 176 GLY A C 1
ATOM 1443 O O . GLY A 1 176 ? 6.462 6.454 -17.122 1.00 97.44 176 GLY A O 1
ATOM 1444 N N . PHE A 1 177 ? 4.493 6.800 -16.106 1.00 96.69 177 PHE A N 1
ATOM 1445 C CA . PHE A 1 177 ? 3.860 7.390 -17.292 1.00 96.69 177 PHE A CA 1
ATOM 1446 C C . PHE A 1 177 ? 4.476 8.741 -17.668 1.00 96.69 177 PHE A 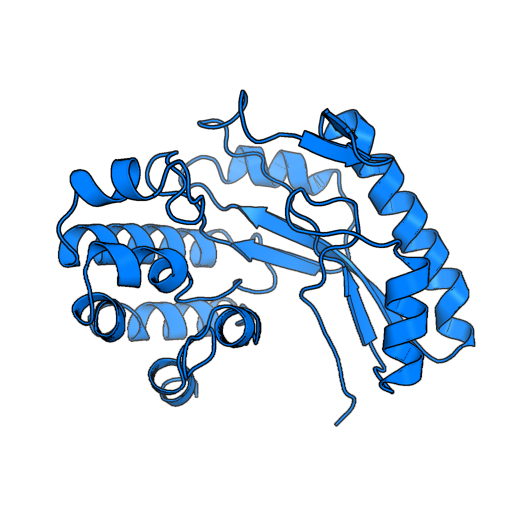C 1
ATOM 1448 O O . PHE A 1 177 ? 4.808 8.953 -18.831 1.00 96.69 177 PHE A O 1
ATOM 1455 N N . THR A 1 178 ? 4.702 9.618 -16.686 1.00 96.19 178 THR A N 1
ATOM 1456 C CA . THR A 1 178 ? 5.369 10.912 -16.899 1.00 96.19 178 THR A CA 1
ATOM 1457 C C . THR A 1 178 ? 6.765 10.739 -17.498 1.00 96.19 178 THR A C 1
ATOM 1459 O O . THR A 1 178 ? 7.155 11.517 -18.363 1.00 96.19 178 THR A O 1
ATOM 1462 N N . TYR A 1 179 ? 7.512 9.721 -17.059 1.00 97.56 179 TYR A N 1
ATOM 1463 C CA . TYR A 1 179 ? 8.903 9.525 -17.467 1.00 97.56 179 TYR A CA 1
ATOM 1464 C C . TYR A 1 179 ? 9.070 8.682 -18.746 1.00 97.56 179 TYR A C 1
ATOM 1466 O O . TYR A 1 179 ? 9.781 9.076 -19.667 1.00 97.56 179 TYR A O 1
ATOM 1474 N N . TYR A 1 180 ? 8.427 7.513 -18.821 1.00 97.81 180 TYR A N 1
ATOM 1475 C CA . TYR A 1 180 ? 8.597 6.542 -19.9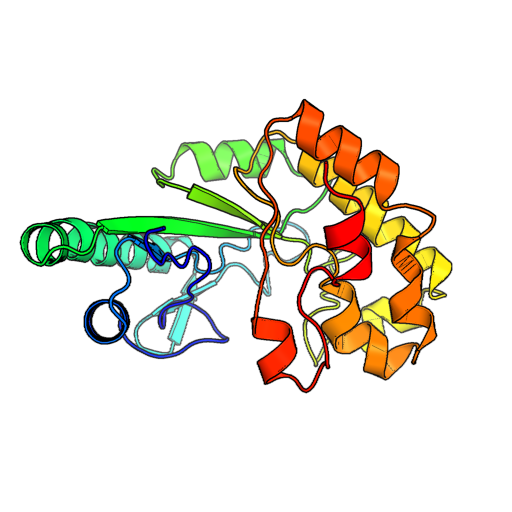13 1.00 97.81 180 TYR A CA 1
ATOM 1476 C C . TYR A 1 180 ? 7.519 6.634 -21.007 1.00 97.81 180 TYR A C 1
ATOM 1478 O O . TYR A 1 180 ? 7.629 5.948 -22.030 1.00 97.81 180 TYR A O 1
ATOM 1486 N N . GLY A 1 181 ? 6.478 7.447 -20.810 1.00 96.81 181 GLY A N 1
ATOM 1487 C CA . GLY A 1 181 ? 5.324 7.521 -21.704 1.00 96.81 181 GLY A CA 1
ATOM 1488 C C . GLY A 1 181 ? 4.524 6.216 -21.731 1.00 96.81 181 GLY A C 1
ATOM 1489 O O . GLY A 1 181 ? 4.511 5.448 -20.770 1.00 96.81 181 GLY A O 1
ATOM 1490 N N . GLU A 1 182 ? 3.865 5.934 -22.856 1.00 96.12 182 GLU A N 1
ATOM 1491 C CA . GLU A 1 182 ? 2.932 4.803 -22.982 1.00 96.12 182 GLU A CA 1
ATOM 1492 C C . GLU A 1 182 ? 3.568 3.422 -22.775 1.00 96.12 182 GLU A C 1
ATOM 1494 O O . GLU A 1 182 ? 2.876 2.478 -22.395 1.00 96.12 182 GLU A O 1
ATOM 1499 N N . LYS A 1 183 ? 4.892 3.301 -22.946 1.00 97.00 183 LYS A N 1
ATOM 1500 C CA . LYS A 1 183 ? 5.628 2.041 -22.738 1.00 97.00 183 LYS A CA 1
ATOM 1501 C C . LYS A 1 183 ? 5.413 1.463 -21.339 1.00 97.00 183 LYS A C 1
ATOM 1503 O O . LYS A 1 183 ? 5.481 0.247 -21.168 1.00 97.00 183 LYS A O 1
ATOM 1508 N N . ILE A 1 184 ? 5.145 2.323 -20.352 1.00 97.00 184 ILE A N 1
ATOM 1509 C CA . ILE A 1 184 ? 4.901 1.901 -18.975 1.00 97.00 184 ILE A CA 1
ATOM 1510 C C . ILE A 1 184 ? 3.666 1.005 -18.853 1.00 97.00 184 ILE A C 1
ATOM 1512 O O . ILE A 1 184 ? 3.664 0.083 -18.048 1.00 97.00 184 ILE A O 1
ATOM 1516 N N . PHE A 1 185 ? 2.629 1.230 -19.666 1.00 96.69 185 PHE A N 1
ATOM 1517 C CA . PHE A 1 185 ? 1.359 0.516 -19.530 1.00 96.69 185 PHE A CA 1
ATOM 1518 C C . PHE A 1 185 ? 1.479 -0.960 -19.886 1.00 96.69 185 PHE A C 1
ATOM 1520 O O . PHE A 1 185 ? 0.729 -1.770 -19.363 1.00 96.69 185 PHE A O 1
ATOM 1527 N N . THR A 1 186 ? 2.459 -1.316 -20.715 1.00 96.88 186 THR A N 1
ATOM 1528 C CA . THR A 1 186 ? 2.715 -2.695 -21.147 1.00 96.88 186 THR A CA 1
ATOM 1529 C C . THR A 1 186 ? 3.861 -3.365 -20.390 1.00 96.88 186 THR A C 1
ATOM 1531 O O . THR A 1 186 ? 4.199 -4.506 -20.688 1.00 96.88 186 THR A O 1
ATOM 1534 N N . ALA A 1 187 ? 4.481 -2.671 -19.428 1.00 97.31 187 ALA A N 1
ATOM 1535 C CA . ALA A 1 187 ? 5.677 -3.146 -18.733 1.00 97.31 187 ALA A CA 1
ATOM 1536 C C . ALA A 1 187 ? 5.447 -4.455 -17.954 1.00 97.31 187 ALA A C 1
ATOM 1538 O O . ALA A 1 187 ? 6.386 -5.229 -17.791 1.00 97.31 187 ALA A O 1
ATOM 1539 N N . HIS A 1 188 ? 4.212 -4.719 -17.520 1.00 97.50 188 HIS A N 1
ATOM 1540 C CA . HIS A 1 188 ? 3.833 -5.903 -16.745 1.00 97.50 188 HIS A CA 1
ATOM 1541 C C . HIS A 1 188 ? 3.788 -7.215 -17.537 1.00 97.50 188 HIS A C 1
ATOM 1543 O O . HIS A 1 188 ? 3.884 -8.276 -16.929 1.00 97.50 188 HIS A O 1
ATOM 1549 N N . ARG A 1 189 ? 3.622 -7.171 -18.865 1.00 96.50 189 ARG A N 1
ATOM 1550 C CA . ARG A 1 189 ? 3.219 -8.344 -19.667 1.00 96.50 189 ARG A CA 1
ATOM 1551 C C . ARG A 1 189 ? 4.175 -9.532 -19.574 1.00 96.50 189 ARG A C 1
ATOM 1553 O O . ARG A 1 189 ? 3.719 -10.664 -19.540 1.00 96.50 189 ARG A O 1
ATOM 1560 N N . ASP A 1 190 ? 5.474 -9.271 -19.469 1.00 95.44 190 ASP A N 1
ATOM 1561 C CA . ASP A 1 190 ? 6.496 -10.323 -19.379 1.00 95.44 190 ASP A CA 1
ATOM 1562 C C . ASP A 1 190 ? 6.666 -10.891 -17.954 1.00 95.44 190 ASP A C 1
ATOM 1564 O O . ASP A 1 190 ? 7.473 -11.796 -17.742 1.00 95.44 190 ASP A O 1
ATOM 1568 N N . HIS A 1 191 ? 5.965 -10.336 -16.960 1.00 97.31 191 HIS A N 1
ATOM 1569 C CA . HIS A 1 191 ? 6.257 -10.571 -15.544 1.00 97.31 191 HIS A CA 1
ATOM 1570 C C . HIS A 1 191 ? 5.037 -10.901 -14.679 1.00 97.31 191 HIS A C 1
ATOM 1572 O O . HIS A 1 191 ? 5.198 -11.518 -13.629 1.00 97.31 191 HIS A O 1
ATOM 1578 N N . ILE A 1 192 ? 3.837 -10.470 -15.074 1.00 97.38 192 ILE A N 1
ATOM 1579 C CA . ILE A 1 192 ? 2.679 -10.456 -14.176 1.00 97.38 192 ILE A CA 1
ATOM 1580 C C . ILE A 1 192 ? 2.098 -11.843 -13.904 1.00 97.38 192 ILE A C 1
ATOM 1582 O O . ILE A 1 192 ? 1.750 -12.125 -12.765 1.00 97.38 192 ILE A O 1
ATOM 1586 N N . GLU A 1 193 ? 2.010 -12.719 -14.910 1.00 97.56 193 GLU A N 1
ATOM 1587 C CA . GLU A 1 193 ? 1.337 -14.017 -14.759 1.00 97.56 193 GLU A CA 1
ATOM 1588 C C . GLU A 1 193 ? 2.007 -14.898 -13.690 1.00 97.56 193 GLU A C 1
ATOM 1590 O O . GLU A 1 193 ? 1.302 -15.321 -12.774 1.00 97.56 193 GLU A O 1
ATOM 1595 N N . PRO A 1 194 ? 3.348 -15.085 -13.684 1.00 97.31 194 PRO A N 1
ATOM 1596 C CA . PRO A 1 194 ? 4.009 -15.835 -12.615 1.00 97.31 194 PRO A CA 1
ATOM 1597 C C . PRO A 1 194 ? 3.812 -15.224 -11.224 1.00 97.31 194 PRO A C 1
ATOM 1599 O O . PRO A 1 194 ? 3.785 -15.947 -10.232 1.00 97.31 194 PRO A O 1
ATOM 1602 N N . VAL A 1 195 ? 3.687 -13.895 -11.130 1.00 97.75 195 VAL A N 1
ATOM 1603 C CA . VAL A 1 195 ? 3.439 -13.215 -9.853 1.00 97.75 195 VAL A CA 1
ATOM 1604 C C . VAL A 1 195 ? 2.014 -13.465 -9.371 1.00 97.75 195 VAL A C 1
ATOM 1606 O O . VAL A 1 195 ? 1.837 -13.763 -8.196 1.00 97.75 195 VAL A O 1
ATOM 1609 N N . LEU A 1 196 ? 1.013 -13.400 -10.251 1.00 97.88 196 LEU A N 1
ATOM 1610 C CA . LEU A 1 196 ? -0.378 -13.699 -9.897 1.00 97.88 196 LEU A CA 1
ATOM 1611 C C . LEU A 1 196 ? -0.554 -15.161 -9.463 1.00 97.88 196 LEU A C 1
ATOM 1613 O O . LEU A 1 196 ? -1.231 -15.429 -8.472 1.00 97.88 196 LEU A O 1
ATOM 1617 N N . GLU A 1 197 ? 0.093 -16.103 -10.158 1.00 97.38 197 GLU A N 1
ATOM 1618 C CA . GLU A 1 197 ? 0.123 -17.516 -9.753 1.00 97.38 197 GLU A CA 1
ATOM 1619 C C . GLU A 1 197 ? 0.755 -17.684 -8.368 1.00 97.38 197 GLU A C 1
ATOM 1621 O O . GLU A 1 197 ? 0.226 -18.400 -7.515 1.00 97.38 197 GLU A O 1
ATOM 1626 N N . LEU A 1 198 ? 1.859 -16.978 -8.120 1.00 97.69 198 LEU A N 1
ATOM 1627 C CA . LEU A 1 198 ? 2.530 -17.003 -6.831 1.00 97.69 198 LEU A CA 1
ATOM 1628 C C . LEU A 1 198 ? 1.646 -16.414 -5.724 1.00 97.69 198 LEU A C 1
ATOM 1630 O O . LEU A 1 198 ? 1.492 -17.057 -4.691 1.00 97.69 198 LEU A O 1
ATOM 1634 N N . MET A 1 199 ? 1.016 -15.257 -5.947 1.00 97.81 199 MET A N 1
ATOM 1635 C CA . MET A 1 199 ? 0.069 -14.647 -5.003 1.00 97.81 199 MET A CA 1
ATOM 1636 C C . MET A 1 199 ? -1.059 -15.613 -4.639 1.00 97.81 199 MET A C 1
ATOM 1638 O O . MET A 1 199 ? -1.340 -15.802 -3.459 1.00 97.81 199 MET A O 1
ATOM 1642 N N . SER A 1 200 ? -1.640 -16.291 -5.635 1.00 96.56 200 SER A N 1
ATOM 1643 C CA . SER A 1 200 ? -2.681 -17.297 -5.409 1.00 96.56 200 SER A CA 1
ATOM 1644 C C . SER A 1 200 ? -2.185 -18.478 -4.570 1.00 96.56 200 SER A C 1
ATOM 1646 O O . SER A 1 200 ? -2.931 -18.969 -3.732 1.00 96.56 200 SER A O 1
ATOM 1648 N N . SER A 1 201 ? -0.945 -18.936 -4.771 1.00 97.12 201 SER A N 1
ATOM 1649 C CA . SER A 1 201 ? -0.358 -20.040 -3.989 1.00 97.12 201 SER A CA 1
ATOM 1650 C C . SER A 1 201 ? 0.037 -19.666 -2.554 1.00 97.12 201 SER A C 1
ATOM 1652 O O . SER A 1 201 ? 0.301 -20.554 -1.747 1.00 97.12 201 SER A O 1
ATOM 1654 N N . HIS A 1 202 ? 0.085 -18.368 -2.254 1.00 97.19 202 HIS A N 1
ATOM 1655 C CA . HIS A 1 202 ? 0.431 -17.796 -0.953 1.00 97.19 202 HIS A CA 1
ATOM 1656 C C . HIS A 1 202 ? -0.786 -17.179 -0.234 1.00 97.19 202 HIS A C 1
ATOM 1658 O O . HIS A 1 202 ? -0.604 -16.480 0.758 1.00 97.19 202 HIS A O 1
ATOM 1664 N N . ASP A 1 203 ? -2.008 -17.412 -0.735 1.00 95.75 203 ASP A N 1
ATOM 1665 C CA . ASP A 1 203 ? -3.264 -16.852 -0.209 1.00 95.75 203 ASP A CA 1
ATOM 1666 C C . ASP A 1 203 ? -3.247 -15.315 -0.060 1.00 95.75 203 ASP A C 1
ATOM 1668 O O . ASP A 1 203 ? -3.890 -14.745 0.821 1.00 95.75 203 ASP A O 1
ATOM 1672 N N . LEU A 1 204 ? -2.511 -14.628 -0.940 1.00 97.25 204 LEU A N 1
ATOM 1673 C CA . LEU A 1 204 ? -2.295 -13.189 -0.851 1.00 97.25 204 LEU A CA 1
ATOM 1674 C C . LEU A 1 204 ? -3.345 -12.410 -1.650 1.00 97.25 204 LEU A C 1
ATOM 1676 O O . LEU A 1 204 ? -3.516 -12.614 -2.856 1.00 97.25 204 LEU A O 1
ATOM 1680 N N . GLY A 1 205 ? -4.011 -11.466 -0.988 1.00 97.25 205 GLY A N 1
ATOM 1681 C CA . GLY A 1 205 ? -4.961 -10.555 -1.613 1.00 97.25 205 GLY A CA 1
ATOM 1682 C C . GLY A 1 205 ? -4.313 -9.597 -2.617 1.00 97.25 205 GLY A C 1
ATOM 1683 O O . GLY A 1 205 ? -3.109 -9.336 -2.602 1.00 97.25 205 GLY A O 1
ATOM 1684 N N . MET A 1 206 ? -5.142 -9.019 -3.484 1.00 96.75 206 MET A N 1
ATOM 1685 C CA . MET A 1 206 ? -4.737 -7.987 -4.435 1.00 96.75 206 MET A CA 1
ATOM 1686 C C . MET A 1 206 ? -5.673 -6.787 -4.322 1.00 96.75 206 MET A C 1
ATOM 1688 O O . MET A 1 206 ? -6.880 -6.909 -4.538 1.00 96.75 206 MET A O 1
ATOM 1692 N N . GLU A 1 207 ? -5.119 -5.619 -4.013 1.00 97.81 207 GLU A N 1
ATOM 1693 C CA . GLU A 1 207 ? -5.893 -4.387 -3.922 1.00 97.81 207 GLU A CA 1
ATOM 1694 C C . GLU A 1 207 ? -6.381 -3.951 -5.310 1.00 97.81 207 GLU A C 1
ATOM 1696 O O . GLU A 1 207 ? -5.619 -3.951 -6.277 1.00 97.81 207 GLU A O 1
ATOM 1701 N N . VAL A 1 208 ? -7.632 -3.486 -5.395 1.00 97.25 208 VAL A N 1
ATOM 1702 C CA . VAL A 1 208 ? -8.143 -2.725 -6.545 1.00 97.25 208 VAL A CA 1
ATOM 1703 C C . VAL A 1 208 ? -8.329 -1.264 -6.142 1.00 97.25 208 VAL A C 1
ATOM 1705 O O . VAL A 1 208 ? -9.377 -0.847 -5.650 1.00 97.25 208 VAL A O 1
ATOM 1708 N N . SER A 1 209 ? -7.294 -0.464 -6.374 1.00 97.19 209 SER A N 1
ATOM 1709 C CA . SER A 1 209 ? -7.225 0.938 -5.989 1.00 97.19 209 SER A CA 1
ATOM 1710 C C . SER A 1 209 ? -7.848 1.868 -7.028 1.00 97.19 209 SER A C 1
ATOM 1712 O O . SER A 1 209 ? -7.379 2.010 -8.166 1.00 97.19 209 SER A O 1
ATOM 1714 N N . THR A 1 210 ? -8.856 2.631 -6.600 1.00 95.56 210 THR A N 1
ATOM 1715 C CA . THR A 1 210 ? -9.427 3.740 -7.388 1.00 95.56 210 THR A CA 1
ATOM 1716 C C . THR A 1 210 ? -8.582 5.018 -7.334 1.00 95.56 210 THR A C 1
ATOM 1718 O O . THR A 1 210 ? -8.883 5.997 -8.024 1.00 95.56 210 THR A O 1
ATOM 1721 N N . GLY A 1 211 ? -7.479 5.018 -6.572 1.00 93.69 211 GLY A N 1
ATOM 1722 C CA . GLY A 1 211 ? -6.561 6.153 -6.443 1.00 93.69 211 GLY A CA 1
ATOM 1723 C C . GLY A 1 211 ? -5.934 6.606 -7.765 1.00 93.69 211 GLY A C 1
ATOM 1724 O O . GLY A 1 211 ? -5.659 7.796 -7.938 1.00 93.69 211 GLY A O 1
ATOM 1725 N N . ALA A 1 212 ? -5.776 5.695 -8.731 1.00 94.50 212 ALA A N 1
ATOM 1726 C CA . ALA A 1 212 ? -5.316 6.014 -10.082 1.00 94.50 212 ALA A CA 1
ATOM 1727 C C . ALA A 1 212 ? -6.247 7.011 -10.802 1.00 94.50 212 ALA A C 1
ATOM 1729 O O . ALA A 1 212 ? -5.774 7.954 -11.440 1.00 94.50 212 ALA A O 1
ATOM 1730 N N . LEU A 1 213 ? -7.568 6.871 -10.636 1.00 96.12 213 LEU A N 1
ATOM 1731 C CA . LEU A 1 213 ? -8.556 7.729 -11.299 1.00 96.12 213 LEU A CA 1
ATOM 1732 C C . LEU A 1 213 ? -8.465 9.181 -10.823 1.00 96.12 213 LEU A C 1
ATOM 1734 O O . LEU A 1 213 ? -8.532 10.107 -11.630 1.00 96.12 213 LEU A O 1
ATOM 1738 N N . ARG A 1 214 ? -8.218 9.397 -9.522 1.00 92.75 214 ARG A N 1
ATOM 1739 C CA . ARG A 1 214 ? -8.007 10.743 -8.950 1.00 92.75 214 ARG A CA 1
ATOM 1740 C C . ARG A 1 214 ? -6.779 11.451 -9.528 1.00 92.75 214 ARG A C 1
ATOM 1742 O O . ARG A 1 214 ? -6.673 12.669 -9.430 1.00 92.75 214 ARG A O 1
ATOM 1749 N N . ARG A 1 215 ? -5.859 10.701 -10.142 1.00 88.56 215 ARG A N 1
ATOM 1750 C CA . ARG A 1 215 ? -4.665 11.219 -10.826 1.00 88.56 215 ARG A CA 1
ATOM 1751 C C . ARG A 1 215 ? -4.846 11.410 -12.332 1.00 88.56 215 ARG A C 1
ATOM 1753 O O . ARG A 1 215 ? -3.889 11.778 -13.004 1.00 88.56 215 ARG A O 1
ATOM 1760 N N . GLY A 1 216 ? -6.043 11.167 -12.864 1.00 92.81 216 GLY A N 1
ATOM 1761 C CA . GLY A 1 216 ? -6.340 11.326 -14.288 1.00 92.81 216 GLY A CA 1
ATOM 1762 C C . GLY A 1 216 ? -5.987 10.115 -15.154 1.00 92.81 216 GLY A C 1
ATOM 1763 O O . GLY A 1 216 ? -6.070 10.210 -16.379 1.00 92.81 216 GLY A O 1
ATOM 1764 N N . PHE A 1 217 ? -5.625 8.972 -14.560 1.00 93.50 217 PHE A N 1
ATOM 1765 C CA . PHE A 1 217 ? -5.567 7.720 -15.315 1.00 93.50 217 PHE A CA 1
ATOM 1766 C C . PHE A 1 217 ? -6.981 7.288 -15.717 1.00 93.50 217 PHE A C 1
ATOM 1768 O O . PHE A 1 217 ? -7.956 7.549 -15.015 1.00 93.50 217 PHE A O 1
ATOM 1775 N N . LYS A 1 218 ? -7.089 6.602 -16.858 1.00 93.19 218 LYS A N 1
ATOM 1776 C CA . LYS A 1 218 ? -8.362 6.053 -17.359 1.00 93.19 218 LYS A CA 1
ATOM 1777 C C . LYS A 1 218 ? -8.734 4.708 -16.724 1.00 93.19 218 LYS A C 1
ATOM 1779 O O . LYS A 1 218 ? -9.795 4.173 -17.027 1.00 93.19 218 LYS A O 1
ATOM 1784 N N . ASP A 1 219 ? -7.849 4.158 -15.900 1.00 94.06 219 ASP A N 1
ATOM 1785 C CA . ASP A 1 219 ? -7.952 2.816 -15.334 1.00 94.06 219 ASP A CA 1
ATOM 1786 C C . ASP A 1 219 ? -7.516 2.805 -13.861 1.00 94.06 219 ASP A C 1
ATOM 1788 O O . ASP A 1 219 ? -6.994 3.806 -13.361 1.00 94.06 219 ASP A O 1
ATOM 1792 N N . PHE A 1 220 ? -7.744 1.685 -13.180 1.00 95.25 220 PHE A N 1
ATOM 1793 C CA . PHE A 1 220 ? -7.385 1.455 -11.780 1.00 95.25 220 PHE A CA 1
ATOM 1794 C C . PHE A 1 220 ? -5.910 1.031 -11.612 1.00 95.25 220 PHE A C 1
ATOM 1796 O O . PHE A 1 220 ? -5.154 0.888 -12.587 1.00 95.25 220 PHE A O 1
ATOM 1803 N N . TYR A 1 221 ? -5.504 0.839 -10.355 1.00 96.81 221 TYR A N 1
ATOM 1804 C CA . TYR A 1 221 ? -4.382 -0.036 -10.016 1.00 96.81 221 TYR A CA 1
ATOM 1805 C C . TYR A 1 221 ? -4.929 -1.319 -9.367 1.00 96.81 221 TYR A C 1
ATOM 1807 O O . TYR A 1 221 ? -5.636 -1.188 -8.376 1.00 96.81 221 TYR A O 1
ATOM 1815 N N . PRO A 1 222 ? -4.620 -2.528 -9.859 1.00 97.25 222 PRO A N 1
ATOM 1816 C CA . PRO A 1 222 ? -4.046 -2.793 -11.169 1.00 97.25 222 PRO A CA 1
ATOM 1817 C C . PRO A 1 222 ? -4.965 -2.388 -12.329 1.00 97.25 222 PRO A C 1
ATOM 1819 O O . PRO A 1 222 ? -6.152 -2.119 -12.143 1.00 97.25 222 PRO A O 1
ATOM 1822 N N . SER A 1 223 ? -4.411 -2.341 -13.542 1.00 96.50 223 SER A N 1
ATOM 1823 C CA . SER A 1 223 ? -5.195 -2.149 -14.767 1.00 96.50 223 SER A CA 1
ATOM 1824 C C . SER A 1 223 ? -6.214 -3.274 -14.981 1.00 96.50 223 SER A C 1
ATOM 1826 O O . SER A 1 223 ? -6.028 -4.409 -14.538 1.00 96.50 223 SER A O 1
ATOM 1828 N N . ARG A 1 224 ? -7.268 -2.998 -15.754 1.00 96.00 224 ARG A N 1
ATOM 1829 C CA . ARG A 1 224 ? -8.238 -4.015 -16.196 1.00 96.00 224 ARG A CA 1
ATOM 1830 C C . ARG A 1 224 ? -7.596 -5.158 -16.978 1.00 96.00 224 ARG A C 1
ATOM 1832 O O . ARG A 1 224 ? -8.116 -6.265 -16.933 1.00 96.00 224 ARG A O 1
ATOM 1839 N N . GLU A 1 225 ? -6.499 -4.888 -17.690 1.00 96.00 225 GLU A N 1
ATOM 1840 C CA . GLU A 1 225 ? -5.715 -5.917 -18.386 1.00 96.00 225 GLU A CA 1
ATOM 1841 C C . GLU A 1 225 ? -5.189 -6.953 -17.387 1.00 96.00 225 GLU A C 1
ATOM 1843 O O . GLU A 1 225 ? -5.427 -8.139 -17.576 1.00 96.00 225 GLU A O 1
ATOM 1848 N N . ILE A 1 226 ? -4.579 -6.506 -16.285 1.00 97.00 226 ILE A N 1
ATOM 1849 C CA . ILE A 1 226 ? -4.091 -7.389 -15.219 1.00 97.00 226 ILE A CA 1
ATOM 1850 C C . ILE A 1 226 ? -5.257 -8.057 -14.479 1.00 97.00 226 ILE A C 1
ATOM 1852 O O . ILE A 1 226 ? -5.210 -9.260 -14.242 1.00 97.00 226 ILE A O 1
ATOM 1856 N N . LEU A 1 227 ? -6.327 -7.317 -14.157 1.00 96.12 227 LEU A N 1
ATOM 1857 C CA . LEU A 1 227 ? -7.515 -7.893 -13.506 1.00 96.12 227 LEU A CA 1
ATOM 1858 C C . LEU A 1 227 ? -8.133 -9.032 -14.327 1.00 96.12 227 LEU A C 1
ATOM 1860 O O . LEU A 1 227 ? -8.629 -9.995 -13.754 1.00 96.12 227 LEU A O 1
ATOM 1864 N N . GLY A 1 228 ? -8.087 -8.942 -15.660 1.00 96.25 228 GLY A N 1
ATOM 1865 C CA . GLY A 1 228 ? -8.582 -9.984 -16.560 1.00 96.25 228 GLY A CA 1
ATOM 1866 C C . GLY A 1 228 ? -7.756 -11.275 -16.566 1.00 96.25 228 GLY A C 1
ATOM 1867 O O . GLY A 1 228 ? -8.210 -12.261 -17.144 1.00 96.25 228 GLY A O 1
ATOM 1868 N N . LEU A 1 229 ? -6.569 -11.280 -15.949 1.00 95.50 229 LEU A N 1
ATOM 1869 C CA . LEU A 1 229 ? -5.705 -12.458 -15.821 1.00 95.50 229 LEU A CA 1
ATOM 1870 C C . LEU A 1 229 ? -5.950 -13.239 -14.522 1.00 95.50 229 LEU A C 1
ATOM 1872 O O . LEU A 1 229 ? -5.536 -14.395 -14.426 1.00 95.50 229 LEU A O 1
ATOM 1876 N N . VAL A 1 230 ? -6.605 -12.628 -13.529 1.00 89.81 230 VAL A N 1
ATOM 1877 C CA . VAL A 1 230 ? -6.909 -13.277 -12.247 1.00 89.81 230 VAL A CA 1
ATOM 1878 C C . VAL A 1 230 ? -8.030 -14.298 -12.440 1.00 89.81 230 VAL A C 1
ATOM 1880 O O . VAL A 1 230 ? -9.041 -14.000 -13.077 1.00 89.81 230 VAL A O 1
ATOM 1883 N N . LYS A 1 231 ? -7.821 -15.510 -11.919 1.00 70.56 231 LYS A N 1
ATOM 1884 C CA . LYS A 1 231 ? -8.746 -16.647 -12.025 1.00 70.56 231 LYS A CA 1
ATOM 1885 C C . LYS A 1 231 ? -9.496 -16.880 -10.726 1.00 70.56 231 LYS A C 1
ATOM 1887 O O . LYS A 1 231 ? -8.870 -16.701 -9.662 1.00 70.56 231 LYS A O 1
#

Mean predicted aligned error: 2.87 Å

Sequence (231 aa):
MDLIDYHIHPGYSLDATGSIEAFCQEALKKGLKEICFTTHFDTDPRRKKIDPFMIVDGRQVPLEEGLPRYLQEVKEAQRRYEEMGLLVRLGLEVDYAPHFEEELRETLSGIEVDFLLGSIHCLEGVAFTDRREYERCFQRKSVREMSRSYFENLTSLVKSNLFDCVAHLDGYKKYGFTYYGEKIFTAHRDHIEPVLELMSSHDLGMEVSTGALRRGFKDFYPSREILGLVK

Foldseek 3Di:
DAAEEEEDEEQFEPVYYHDPVVVLVVCVVVRHQEYEHAHAQEDPVLCVPPPQWTADPNDTDGVVVSVVVLVVRQVVVQVVCVVVRHHYFYHHEYEADPPCLVVVVVVCVVPDGPFYEYEHQDQPSFGCLDPVGVCVRPVVDDLQRVLVRLLVRLLRVLVSLPGQEYPLSLSNCNCCCVPVNPSSLCSCVVRLLVSLVSCVVSNHHYDFAPVVVVSVDPATRVGPVSVVSHD

Solvent-accessible surface area (backbone atoms only — not comparable to full-atom values): 12852 Å² total; per-residue (Å²): 130,83,46,67,48,72,81,35,52,36,34,42,24,92,93,38,66,55,52,65,67,57,51,54,55,49,35,56,76,73,58,32,40,37,39,22,40,26,31,67,51,41,70,44,78,77,34,66,91,78,49,48,44,22,26,50,97,85,35,85,36,50,38,89,69,30,46,64,52,54,55,50,54,46,56,53,45,28,68,64,31,43,86,73,62,30,46,55,41,44,33,33,26,31,50,58,50,88,96,42,60,65,62,50,49,60,58,48,72,79,56,94,61,78,42,37,32,35,29,73,47,51,57,97,67,31,35,40,70,37,94,91,34,23,64,72,44,44,77,80,39,54,71,68,55,46,34,51,54,51,51,53,49,50,48,47,53,56,73,61,73,77,49,52,25,34,43,34,78,50,49,66,42,74,45,32,36,80,73,60,37,76,62,43,79,59,45,50,74,91,55,45,64,69,43,54,53,48,27,62,75,61,74,39,42,73,41,80,33,64,66,37,44,82,73,71,44,98,46,43,18,37,38,67,73,60,58,70,70,66,129